Protein 3IJT (pdb70)

Solvent-accessible surface area: 13765 Å² total; per-residue (Å²): 136,14,20,2,53,3,9,2,11,4,2,2,74,18,129,60,81,75,0,22,57,41,0,24,82,17,108,58,4,95,60,3,36,23,96,14,69,83,26,60,40,105,46,133,29,68,85,49,37,94,1,60,26,43,56,90,136,109,107,89,71,46,3,50,1,56,71,25,109,124,27,87,9,0,5,12,54,14,62,29,126,58,32,59,6,43,31,33,4,40,11,45,120,20,135,83,56,8,5,0,0,70,1,0,0,12,0,73,76,32,139,49,44,133,108,0,29,56,53,0,80,121,49,11,53,80,6,4,96,10,0,23,66,1,23,120,52,18,69,152,181,24,14,137,4,7,0,33,2,10,0,18,3,1,0,110,19,142,60,77,63,1,22,53,44,1,27,95,15,114,58,6,94,53,4,41,49,76,15,62,95,21,60,32,120,42,140,26,72,82,46,40,112,3,83,24,48,51,84,130,112,107,101,74,51,5,42,0,56,55,26,111,122,26,94,12,0,5,12,57,6,70,30,122,57,40,73,0,16,47,25,10,40,9,56,115,19,136,92,58,12,1,0,0,71,8,1,4,3,6,85,23,86,110,38,48,108,106,0,31,41,53,0,80,118,42,11,46,75,16,1,92,10,0,13,66,1,21,135,71,21,63,161

Organism: Streptococcus mutans serotype c (strain ATCC 700610 / UA159) (NCBI:txid210007)

Foldseek 3Di:
DQKDKDKDKAWAAFALQLLLVCVQDQVNVPLQVPQWDDWFWPDGSAAFTKIWTDGPPGDIWIKTWHHDDGSFKIWIWTQDPLGIKIWIWGWAADPVGIIMIMIMIMRPHDNPDPVRVVVRCVVCVCVVVSSVSSRVVRND/DDDAQKDKDKDKDWAAFDLQLLQVCVQDQVNLCLQVPFWDDWFWPDGSDAFTKIWTAGHPGDIWIKGWHDDDPRFWTKIWTQDPQGIKIWIWGWAQDPVRIIMIMIMIMDGGNVPDVVVVVVRCVVCVCVVVSRVSSRVVRHD

Nearest PDB structures (foldseek):
  3ijt-assembly1_A  TM=1.007E+00  e=8.368E-28  Streptococcus mutans
  2bk0-assembly2_B  TM=7.277E-01  e=1.182E-08  Apium graveolens
  6v04-assembly1_A  TM=7.960E-01  e=1.169E-05  Micromonospora chersina
  3pu2-assembly5_E  TM=6.935E-01  e=7.988E-05  Cereibacter sphaeroides 2.4.1
  6wnb-assembly1_C  TM=6.163E-01  e=3.831E-05  Microseira wollei

Sequence (283 aa):
RGSMKFSFELAVNTKKEDAWTYYSQVNQWFVWEGDLEQISLEGEFTTGQKGKMKMEDMPELAFTLVEVRENQCFSDLTATPFGNVLFEHEILENPDGTISLRHSVSLTDSDTTEEALAFLKQIFADVPESVGKLKQILETQMGRGSMKFSFELAVNTKKEDAWTYYSQVNQWFVWEGDLEQISLEGEFTTGQKGKMKMEDMPELAFTLVEVRENQCFSDLTATPFGNVLFEHEILENPDGTISLRHSVSLTDSDTTEEALAFLKQIFADVPESVGKLKQILET

Structure (mmCIF, N/CA/C/O backbone):
data_3IJT
#
_entry.id   3IJT
#
_cell.length_a   93.400
_cell.length_b   99.680
_cell.length_c   45.290
_cell.angle_alpha   90.00
_cell.angle_beta   90.00
_cell.angle_gamma   90.00
#
_symmetry.space_group_name_H-M   'P 21 21 2'
#
loop_
_entity.id
_entity.type
_entity.pdbx_description
1 polymer 'Putative uncharacterized protein'
2 water water
#
loop_
_atom_site.group_PDB
_atom_site.id
_atom_site.type_symbol
_atom_site.label_atom_id
_atom_site.label_alt_id
_atom_site.label_comp_id
_atom_site.label_asym_id
_atom_site.label_entity_id
_atom_site.label_seq_id
_atom_site.pdbx_PDB_ins_code
_atom_site.Cartn_x
_atom_site.Cartn_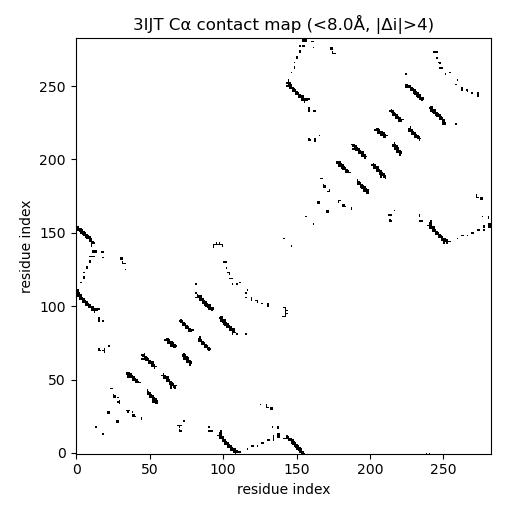y
_atom_site.Cartn_z
_atom_site.occupancy
_atom_site.B_iso_or_equiv
_atom_site.auth_seq_id
_atom_site.auth_comp_id
_atom_site.auth_asym_id
_atom_site.auth_atom_id
_atom_site.pdbx_PDB_model_num
ATOM 1 N N . ARG A 1 15 ? 11.258 57.987 46.147 1.00 73.44 -2 ARG A N 1
ATOM 2 C CA . ARG A 1 15 ? 12.285 58.293 47.137 1.00 74.81 -2 ARG A CA 1
ATOM 3 C C . ARG A 1 15 ? 11.787 59.325 48.151 1.00 75.99 -2 ARG A C 1
ATOM 4 O O . ARG A 1 15 ? 10.694 59.876 48.010 1.00 77.79 -2 ARG A O 1
ATOM 12 N N . GLY A 1 16 ? 12.600 59.564 49.177 1.00 75.94 -1 GLY A N 1
ATOM 13 C CA . GLY A 1 16 ? 12.494 60.757 50.000 1.00 73.34 -1 GLY A CA 1
ATOM 14 C C . GLY A 1 16 ? 13.764 61.550 49.735 1.00 69.74 -1 GLY A C 1
ATOM 15 O O . GLY A 1 16 ? 14.186 62.392 50.526 1.00 65.14 -1 GLY A O 1
ATOM 16 N N . SER A 1 17 ? 14.365 61.261 48.586 1.00 67.92 0 SER A N 1
ATOM 17 C CA . SER A 1 17 ? 15.679 61.770 48.222 1.00 64.21 0 SER A CA 1
ATOM 18 C C . SER A 1 17 ? 15.709 63.265 47.970 1.00 62.00 0 SER A C 1
ATOM 19 O O . SER A 1 17 ? 14.798 63.827 47.364 1.00 60.11 0 SER A O 1
ATOM 22 N N . MET A 1 18 ? 16.781 63.897 48.435 1.00 59.45 1 MET A N 1
ATOM 23 C CA . MET A 1 18 ? 17.144 65.235 47.994 1.00 59.71 1 MET A CA 1
ATOM 24 C C . MET A 1 18 ? 18.670 65.322 47.889 1.00 59.75 1 MET A C 1
ATOM 25 O O . MET A 1 18 ? 19.393 64.780 48.733 1.00 59.83 1 MET A O 1
ATOM 30 N N . LYS A 1 19 ? 19.163 65.987 46.849 1.00 52.65 2 LYS A N 1
ATOM 31 C CA . LYS A 1 19 ? 20.599 66.018 46.618 1.00 49.12 2 LYS A CA 1
ATOM 32 C C . LYS A 1 19 ? 21.135 67.357 46.123 1.00 48.13 2 LYS A C 1
ATOM 33 O O . LYS A 1 19 ? 20.591 67.947 45.184 1.00 43.18 2 LYS A O 1
ATOM 39 N N . PHE A 1 20 ? 22.210 67.816 46.766 1.00 45.13 3 PHE A N 1
ATOM 40 C CA . PHE A 1 20 ? 22.977 68.968 46.311 1.00 41.93 3 PHE A CA 1
ATOM 41 C C . PHE A 1 20 ? 24.191 68.502 45.547 1.00 44.12 3 PHE A C 1
ATOM 42 O O . PHE A 1 20 ? 24.854 67.539 45.959 1.00 44.41 3 PHE A O 1
ATOM 50 N N . SER A 1 21 ? 24.495 69.192 44.449 1.00 43.83 4 SER A N 1
ATOM 51 C CA . SER A 1 21 ? 25.726 68.940 43.692 1.00 43.41 4 SER A CA 1
ATOM 52 C C . SER A 1 21 ? 26.483 70.233 43.408 1.00 45.21 4 SER A C 1
ATOM 53 O O . SER A 1 21 ? 25.875 71.290 43.202 1.00 43.19 4 SER A O 1
ATOM 56 N N . PHE A 1 22 ? 27.810 70.140 43.382 1.00 40.60 5 PHE A N 1
ATOM 57 C CA . PHE A 1 22 ? 28.646 71.214 42.858 1.00 38.73 5 PHE A CA 1
ATOM 58 C C . PHE A 1 22 ? 29.617 70.617 41.857 1.00 39.40 5 PHE A C 1
ATOM 59 O O . PHE A 1 22 ? 30.301 69.645 42.165 1.00 41.57 5 PHE A O 1
ATOM 67 N N . GLU A 1 23 ? 29.671 71.189 40.661 1.00 39.17 6 GLU A N 1
ATOM 68 C CA . GLU A 1 23 ? 30.604 70.722 39.634 1.00 41.37 6 GLU A CA 1
ATOM 69 C C . GLU A 1 23 ? 31.590 71.815 39.215 1.00 37.82 6 GLU A C 1
ATOM 70 O O . GLU A 1 23 ? 31.196 72.945 38.919 1.00 40.61 6 GLU A O 1
ATOM 76 N N . LEU A 1 24 ? 32.873 71.475 39.187 1.00 38.33 7 LEU A N 1
ATOM 77 C CA . LEU A 1 24 ? 33.899 72.435 38.795 1.00 41.08 7 LEU A CA 1
ATOM 78 C C . LEU A 1 24 ? 34.834 71.829 37.752 1.00 42.56 7 LEU A C 1
ATOM 79 O O . LEU A 1 24 ? 35.398 70.750 37.957 1.00 41.83 7 LEU A O 1
ATOM 84 N N . ALA A 1 25 ? 34.996 72.510 36.625 1.00 42.30 8 ALA A N 1
ATOM 85 C CA . ALA A 1 25 ? 35.917 72.016 35.608 1.00 42.11 8 ALA A CA 1
ATOM 86 C C . ALA A 1 25 ? 37.338 72.402 35.970 1.00 41.26 8 ALA A C 1
ATOM 87 O O . ALA A 1 25 ? 37.604 73.546 36.337 1.00 40.50 8 ALA A O 1
ATOM 89 N N . VAL A 1 26 ? 38.247 71.438 35.861 1.00 39.27 9 VAL A N 1
ATOM 90 C CA . VAL A 1 26 ? 39.652 71.677 36.143 1.00 41.12 9 VAL A CA 1
ATOM 91 C C . VAL A 1 26 ? 40.557 71.138 35.038 1.00 43.90 9 VAL A C 1
ATOM 92 O O . VAL A 1 26 ? 40.230 70.171 34.358 1.00 42.86 9 VAL A O 1
ATOM 96 N N . ASN A 1 27 ? 41.689 71.803 34.853 1.00 45.57 10 ASN A N 1
ATOM 97 C CA . ASN A 1 27 ? 42.623 71.452 33.802 1.00 43.58 10 ASN A CA 1
ATOM 98 C C . ASN A 1 27 ? 43.663 70.458 34.308 1.00 45.13 10 ASN A C 1
ATOM 99 O O . ASN A 1 27 ? 44.790 70.849 34.644 1.00 46.16 10 ASN A O 1
ATOM 104 N N . THR A 1 28 ? 43.279 69.183 34.404 1.00 41.51 11 THR A N 1
ATOM 105 C CA . THR A 1 28 ? 44.225 68.121 34.759 1.00 46.37 11 THR A CA 1
ATOM 106 C C . THR A 1 28 ? 43.720 66.727 34.394 1.00 48.91 11 THR A C 1
ATOM 107 O O . THR A 1 28 ? 42.677 66.580 33.768 1.00 51.20 11 THR A O 1
ATOM 111 N N . LYS A 1 29 ? 44.469 65.708 34.811 1.00 49.11 12 LYS A N 1
ATOM 112 C CA . LYS A 1 29 ? 44.172 64.324 34.460 1.00 48.73 12 LYS A CA 1
ATOM 113 C C . LYS A 1 29 ? 43.389 63.593 35.541 1.00 47.41 12 LYS A C 1
ATOM 114 O O . LYS A 1 29 ? 43.665 63.743 36.731 1.00 47.85 12 LYS A O 1
ATOM 120 N N . LYS A 1 30 ? 42.432 62.774 35.123 1.00 41.57 13 LYS A N 1
ATOM 121 C CA . LYS A 1 30 ? 41.635 62.019 36.073 1.00 43.32 13 LYS A CA 1
ATOM 122 C C . LYS A 1 30 ? 42.494 61.170 37.018 1.00 49.87 13 LYS A C 1
ATOM 123 O O . LYS A 1 30 ? 42.134 60.986 38.182 1.00 47.23 13 LYS A O 1
ATOM 129 N N . GLU A 1 31 ? 43.620 60.649 36.526 1.00 45.65 14 GLU A N 1
ATOM 130 C CA . GLU A 1 31 ? 44.485 59.815 37.360 1.00 44.51 14 GLU A CA 1
ATOM 131 C C . GLU A 1 31 ? 45.107 60.641 38.471 1.00 43.41 14 GLU A C 1
ATOM 132 O O . GLU A 1 31 ? 45.309 60.161 39.580 1.00 45.45 14 GLU A O 1
ATOM 138 N N . ASP A 1 32 ? 45.429 61.888 38.168 1.00 39.20 15 ASP A N 1
ATOM 139 C CA . ASP A 1 32 ? 45.988 62.758 39.179 1.00 40.20 15 ASP A CA 1
ATOM 140 C C . ASP A 1 32 ? 44.919 63.155 40.205 1.00 44.67 15 ASP A C 1
ATOM 141 O O . ASP A 1 32 ? 45.184 63.180 41.401 1.00 45.52 15 ASP A O 1
ATOM 146 N N . ALA A 1 33 ? 43.704 63.431 39.744 1.00 42.22 16 ALA A N 1
ATOM 147 C CA . ALA A 1 33 ? 42.604 63.669 40.667 1.00 44.69 16 ALA A CA 1
ATOM 148 C C . ALA A 1 33 ? 42.446 62.446 41.557 1.00 42.37 16 ALA A C 1
ATOM 149 O O . ALA A 1 33 ? 42.315 62.560 42.770 1.00 40.24 16 ALA A O 1
ATOM 151 N N . TRP A 1 34 ? 42.501 61.268 40.949 1.00 43.40 17 TRP A N 1
ATOM 152 C CA . TRP A 1 34 ? 42.268 60.044 41.690 1.00 43.02 17 TRP A CA 1
ATOM 153 C C . TRP A 1 34 ? 43.196 59.889 42.897 1.00 40.87 17 TRP A C 1
ATOM 154 O O . TRP A 1 34 ? 42.844 59.221 43.865 1.00 42.68 17 TRP A O 1
ATOM 165 N N . THR A 1 35 ? 44.369 60.515 42.844 1.00 43.17 18 THR A N 1
ATOM 166 C CA . THR A 1 35 ? 45.366 60.381 43.910 1.00 41.85 18 THR A CA 1
ATOM 167 C C . THR A 1 35 ? 44.871 60.971 45.232 1.00 42.34 18 THR A C 1
ATOM 168 O O . THR A 1 35 ? 45.089 60.411 46.312 1.00 42.33 18 THR A O 1
ATOM 172 N N . TYR A 1 36 ? 44.211 62.115 45.145 1.00 42.36 19 TYR A N 1
ATOM 173 C CA . TYR A 1 36 ? 43.725 62.794 46.331 1.00 36.96 19 TYR A CA 1
ATOM 174 C C . TYR A 1 36 ? 42.506 62.126 46.939 1.00 40.60 19 TYR A C 1
ATOM 175 O O . TYR A 1 36 ? 42.237 62.302 48.122 1.00 41.18 19 TYR A O 1
ATOM 184 N N . TYR A 1 37 ? 41.786 61.345 46.135 1.00 40.09 20 TYR A N 1
ATOM 185 C CA . TYR A 1 37 ? 40.621 60.607 46.611 1.00 33.33 20 TYR A CA 1
ATOM 186 C C . TYR A 1 37 ? 41.022 59.297 47.258 1.00 41.35 20 TYR A C 1
ATOM 187 O O . TYR A 1 37 ? 40.604 58.993 48.378 1.00 40.85 20 TYR A O 1
ATOM 196 N N . SER A 1 38 ? 41.821 58.513 46.539 1.00 39.28 21 SER A N 1
ATOM 197 C CA . SER A 1 38 ? 42.122 57.146 46.953 1.00 42.36 21 SER A CA 1
ATOM 198 C C . SER A 1 38 ? 43.173 57.057 48.058 1.00 43.10 21 SER A C 1
ATOM 199 O O . SER A 1 38 ? 43.400 55.982 48.611 1.00 41.73 21 SER A O 1
ATOM 202 N N . GLN A 1 39 ? 43.815 58.180 48.370 1.00 41.99 22 GLN A N 1
ATOM 203 C CA . GLN A 1 39 ? 44.766 58.241 49.484 1.00 43.45 22 GLN A CA 1
ATOM 204 C C . GLN A 1 39 ? 44.159 59.038 50.634 1.00 42.00 22 GLN A C 1
ATOM 205 O O . GLN A 1 39 ? 44.237 60.265 50.675 1.00 39.99 22 GLN A O 1
ATOM 211 N N . VAL A 1 40 ? 43.549 58.325 51.566 1.00 42.18 23 VAL A N 1
ATOM 212 C CA . VAL A 1 40 ? 42.850 58.946 52.683 1.00 41.38 23 VAL A CA 1
ATOM 213 C C . VAL A 1 40 ? 43.744 59.935 53.444 1.00 43.59 23 VAL A C 1
ATOM 214 O O . VAL A 1 40 ? 43.275 60.987 53.900 1.00 41.44 23 VAL A O 1
ATOM 218 N N . ASN A 1 41 ? 45.032 59.611 53.555 1.00 42.01 24 ASN A N 1
ATOM 219 C CA . ASN A 1 41 ? 45.989 60.492 54.238 1.00 46.31 24 ASN A CA 1
ATOM 220 C C . ASN A 1 41 ? 46.196 61.850 53.559 1.00 43.19 24 ASN A C 1
ATOM 221 O O . ASN A 1 41 ? 46.794 62.748 54.138 1.00 44.58 24 ASN A O 1
ATOM 226 N N . GLN A 1 42 ? 45.669 62.008 52.349 1.00 38.84 25 GLN A N 1
ATOM 227 C CA . GLN A 1 42 ? 45.777 63.281 51.637 1.00 39.81 25 GLN A CA 1
ATOM 228 C C . GLN A 1 42 ? 44.452 64.044 51.565 1.00 42.32 25 GLN A C 1
ATOM 229 O O . GLN A 1 42 ? 44.320 65.018 50.820 1.00 40.95 25 GLN A O 1
ATOM 235 N N . TRP A 1 43 ? 43.471 63.602 52.339 1.00 39.93 26 TRP A N 1
ATOM 236 C CA . TRP A 1 43 ? 42.195 64.305 52.393 1.00 40.97 26 TRP A CA 1
ATOM 237 C C . TRP A 1 43 ? 42.346 65.642 53.085 1.00 40.99 26 TRP A C 1
ATOM 238 O O . TRP A 1 43 ? 41.490 66.514 52.967 1.00 41.52 26 TRP A O 1
ATOM 249 N N . PHE A 1 44 ? 43.443 65.811 53.809 1.00 38.30 27 PHE A N 1
ATOM 250 C CA . PHE A 1 44 ? 43.654 67.060 54.522 1.00 42.17 27 PHE A CA 1
ATOM 251 C C . PHE A 1 44 ? 43.824 68.219 53.555 1.00 41.04 27 PHE A C 1
ATOM 252 O O . PHE A 1 44 ? 43.441 69.344 53.862 1.00 46.14 27 PHE A O 1
ATOM 260 N N . VAL A 1 45 ? 44.393 67.949 52.384 1.00 38.15 28 VAL A N 1
ATOM 261 C CA . VAL A 1 45 ? 44.604 69.010 51.402 1.00 41.02 28 VAL A CA 1
ATOM 262 C C . VAL A 1 45 ? 43.280 69.583 50.869 1.00 41.49 28 VAL A C 1
ATOM 263 O O . VAL A 1 45 ? 43.210 70.750 50.504 1.00 44.37 28 VAL A O 1
ATOM 267 N N . TRP A 1 46 ? 42.227 68.775 50.842 1.00 40.12 29 TRP A N 1
ATOM 268 C CA . TRP A 1 46 ? 40.948 69.262 50.322 1.00 44.12 29 TRP A CA 1
ATOM 269 C C . TRP A 1 46 ? 39.744 69.200 51.280 1.00 47.02 29 TRP A C 1
ATOM 270 O O . TRP A 1 46 ? 38.778 69.931 51.101 1.00 42.87 29 TRP A O 1
ATOM 281 N N . GLU A 1 47 ? 39.786 68.330 52.283 1.00 48.07 30 GLU A N 1
ATOM 282 C CA . GLU A 1 47 ? 38.711 68.304 53.271 1.00 49.96 30 GLU A CA 1
ATOM 283 C C . GLU A 1 47 ? 38.954 69.411 54.301 1.00 51.60 30 GLU A C 1
ATOM 284 O O . GLU A 1 47 ? 39.838 69.310 55.162 1.00 48.78 30 GLU A O 1
ATOM 290 N N . GLY A 1 48 ? 38.193 70.491 54.181 1.00 55.19 31 GLY A N 1
ATOM 291 C CA . GLY A 1 48 ? 38.297 71.584 55.126 1.00 57.28 31 GLY A CA 1
ATOM 292 C C . GLY A 1 48 ? 38.016 71.061 56.519 1.00 54.42 31 GLY A C 1
ATOM 293 O O . GLY A 1 48 ? 37.104 70.251 56.706 1.00 52.18 31 GLY A O 1
ATOM 294 N N . ASP A 1 49 ? 38.824 71.484 57.486 1.00 48.95 32 ASP A N 1
ATOM 295 C CA . ASP A 1 49 ? 38.595 71.127 58.887 1.00 55.45 32 ASP A CA 1
ATOM 296 C C . ASP A 1 49 ? 38.870 69.672 59.250 1.00 53.73 32 ASP A C 1
ATOM 297 O O . ASP A 1 49 ? 38.514 69.248 60.347 1.00 53.30 32 ASP A O 1
ATOM 302 N N . LEU A 1 50 ? 39.464 68.897 58.346 1.00 50.33 33 LEU A N 1
ATOM 303 C CA . LEU A 1 50 ? 39.748 67.505 58.670 1.00 48.39 33 LEU A CA 1
ATOM 304 C C . LEU A 1 50 ? 40.783 67.485 59.786 1.00 46.16 33 LEU A C 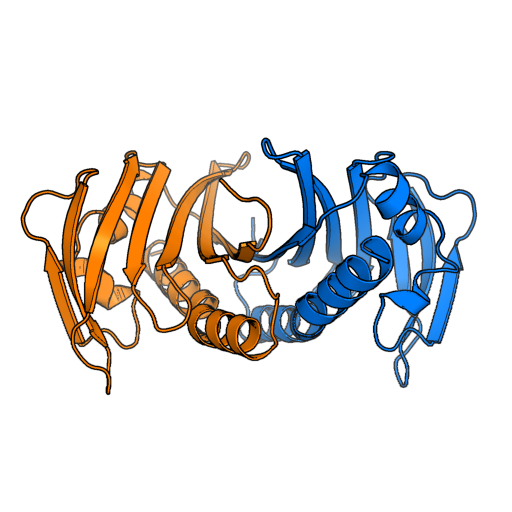1
ATOM 305 O O . LEU A 1 50 ? 41.780 68.190 59.722 1.00 45.84 33 LEU A O 1
ATOM 310 N N . GLU A 1 51 ? 40.525 66.701 60.825 1.00 47.87 34 GLU A N 1
ATOM 311 C CA . GLU A 1 51 ? 41.436 66.635 61.958 1.00 49.42 34 GLU A CA 1
AT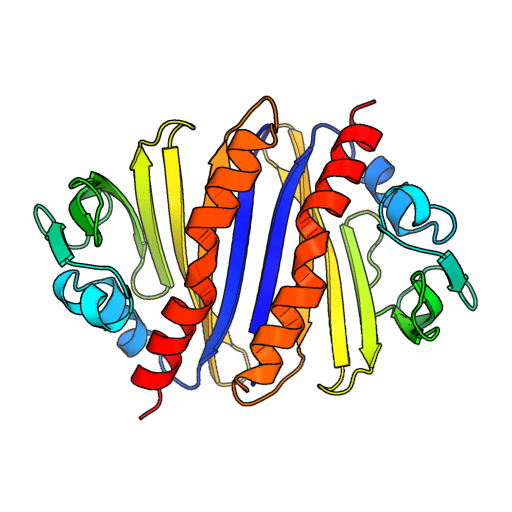OM 312 C C . GLU A 1 51 ? 42.188 65.310 61.952 1.00 45.11 34 GLU A C 1
ATOM 313 O O . GLU A 1 51 ? 43.415 65.272 62.044 1.00 50.41 34 GLU A O 1
ATOM 319 N N . GLN A 1 52 ? 41.444 64.219 61.833 1.00 47.12 35 GLN A N 1
ATOM 320 C CA . GLN A 1 52 ? 42.047 62.902 61.756 1.00 51.31 35 GLN A CA 1
ATOM 321 C C . GLN A 1 52 ? 41.235 62.023 60.812 1.00 48.74 35 GLN A C 1
ATOM 322 O O . GLN A 1 52 ? 40.036 62.216 60.668 1.00 44.69 35 GLN A O 1
ATOM 328 N N . ILE A 1 53 ? 41.910 61.077 60.161 1.00 50.11 36 ILE A N 1
ATOM 329 C CA . ILE A 1 53 ? 41.294 60.185 59.187 1.00 48.35 36 ILE A CA 1
ATOM 330 C C . ILE A 1 53 ? 42.008 58.832 59.226 1.00 51.55 36 ILE A C 1
ATOM 331 O O . ILE A 1 53 ? 43.230 58.773 59.384 1.00 46.03 36 ILE A O 1
ATOM 336 N N . SER A 1 54 ? 41.250 57.750 59.076 1.00 46.85 37 SER A N 1
ATOM 337 C CA . SER A 1 54 ? 41.832 56.418 59.008 1.00 47.53 37 SER A CA 1
ATOM 338 C C . SER A 1 54 ? 40.904 55.468 58.268 1.00 47.12 37 SER A C 1
ATOM 339 O O . SER A 1 54 ? 39.696 55.705 58.187 1.00 45.66 37 SER A O 1
ATOM 342 N N . LEU A 1 55 ? 41.475 54.390 57.734 1.00 51.22 38 LEU A N 1
ATOM 343 C CA . LEU A 1 55 ? 40.724 53.431 56.920 1.00 51.62 38 LEU A CA 1
ATOM 344 C C . LEU A 1 55 ? 41.156 52.010 57.269 1.00 53.21 38 LEU A C 1
ATOM 345 O O . LEU A 1 55 ? 42.350 51.724 57.341 1.00 51.73 38 LEU A O 1
ATOM 350 N N . GLU A 1 56 ? 40.190 51.119 57.476 1.00 52.09 39 GLU A N 1
ATOM 351 C CA . GLU A 1 56 ? 40.481 49.778 57.980 1.00 53.56 39 GLU A CA 1
ATOM 352 C C . GLU A 1 56 ? 41.064 48.819 56.941 1.00 57.25 39 GLU A C 1
ATOM 353 O O . GLU A 1 56 ? 40.961 47.607 57.097 1.00 60.39 39 GLU A O 1
ATOM 359 N N . GLY A 1 57 ? 41.669 49.347 55.885 1.00 57.50 40 GLY A N 1
ATOM 360 C CA . GLY A 1 57 ? 42.213 48.498 54.842 1.00 52.79 40 GLY A CA 1
ATOM 361 C C . GLY A 1 57 ? 42.437 49.221 53.529 1.00 55.69 40 GLY A C 1
ATOM 362 O O . GLY A 1 57 ? 42.793 50.407 53.503 1.00 54.69 40 GLY A O 1
ATOM 363 N N . GLU A 1 58 ? 42.234 48.497 52.434 1.00 52.73 41 GLU A N 1
ATOM 364 C CA . GLU A 1 58 ? 42.428 49.048 51.096 1.00 58.31 41 GLU A CA 1
ATOM 365 C C . GLU A 1 58 ? 41.283 49.986 50.734 1.00 49.29 41 GLU A C 1
ATOM 366 O O . GLU A 1 58 ? 40.165 49.800 51.195 1.00 50.23 41 GLU A O 1
ATOM 372 N N . PHE A 1 59 ? 41.566 50.979 49.900 1.00 48.11 42 PHE A N 1
ATOM 373 C CA . PHE A 1 59 ? 40.538 51.886 49.397 1.00 48.25 42 PHE A CA 1
ATOM 374 C C . PHE A 1 59 ? 39.707 51.172 48.339 1.00 50.47 42 PHE A C 1
ATOM 375 O O . PHE A 1 59 ? 40.011 51.250 47.147 1.00 48.73 42 PHE A O 1
ATOM 383 N N . THR A 1 60 ? 38.666 50.467 48.778 1.00 48.96 43 THR A N 1
ATOM 384 C CA . THR A 1 60 ? 37.821 49.706 47.869 1.00 48.74 43 THR A CA 1
ATOM 385 C C . THR A 1 60 ? 36.385 49.683 48.363 1.00 49.61 43 THR A C 1
ATOM 386 O O . THR A 1 60 ? 36.131 49.858 49.554 1.00 51.50 43 THR A O 1
ATOM 390 N N . THR A 1 61 ? 35.458 49.457 47.438 1.00 47.75 44 THR A N 1
ATOM 391 C CA . THR A 1 61 ? 34.042 49.338 47.754 1.00 50.24 44 THR A CA 1
ATOM 392 C C . THR A 1 61 ? 33.846 48.478 48.999 1.00 49.27 44 THR A C 1
ATOM 393 O O . THR A 1 61 ? 34.292 47.334 49.041 1.00 47.88 44 THR A O 1
ATOM 397 N N . GLY A 1 62 ? 33.200 49.038 50.019 1.00 50.94 45 GLY A N 1
ATOM 398 C CA . GLY A 1 62 ? 32.869 48.286 51.221 1.00 49.51 45 GLY A CA 1
ATOM 399 C C . GLY A 1 62 ? 33.756 48.527 52.430 1.00 51.01 45 GLY A C 1
ATOM 400 O O . GLY A 1 62 ? 33.403 48.143 53.547 1.00 49.36 45 GLY A O 1
ATOM 401 N N . GLN A 1 63 ? 34.907 49.164 52.219 1.00 51.25 46 GLN A N 1
ATOM 402 C CA . GLN A 1 63 ? 35.846 49.421 53.313 1.00 47.64 46 GLN A CA 1
ATOM 403 C C . GLN A 1 63 ? 35.298 50.414 54.333 1.00 50.05 46 GLN A C 1
ATOM 404 O O . GLN A 1 63 ? 34.672 51.405 53.972 1.00 51.50 46 GLN A O 1
ATOM 410 N N . LYS A 1 64 ? 35.552 50.151 55.609 1.00 54.19 47 LYS A N 1
ATOM 411 C CA . LYS A 1 64 ? 35.107 51.033 56.682 1.00 49.78 47 LYS A CA 1
ATOM 412 C C . LYS A 1 64 ? 36.270 51.857 57.215 1.00 52.16 47 LYS A C 1
ATOM 413 O O . LYS A 1 64 ? 37.403 51.382 57.274 1.00 54.58 47 LYS A O 1
ATOM 419 N N . GLY A 1 65 ? 35.994 53.096 57.602 1.00 52.68 48 GLY A N 1
ATOM 420 C CA . GLY A 1 65 ? 37.017 53.946 58.185 1.00 52.45 48 GLY A CA 1
ATOM 421 C C . GLY A 1 65 ? 36.466 54.827 59.288 1.00 51.60 48 GLY A C 1
ATOM 422 O O . GLY A 1 65 ? 35.290 54.726 59.640 1.00 56.20 48 GLY A O 1
ATOM 423 N N . LYS A 1 66 ? 37.322 55.692 59.828 1.00 53.22 49 LYS A N 1
ATOM 424 C CA . LYS A 1 66 ? 36.936 56.652 60.857 1.00 52.04 49 LYS A CA 1
ATOM 425 C C . LYS A 1 66 ? 37.522 58.021 60.508 1.00 54.91 49 LYS A C 1
ATOM 426 O O . LYS A 1 66 ? 38.665 58.128 60.065 1.00 46.68 49 LYS A O 1
ATOM 432 N N . MET A 1 67 ? 36.725 59.061 60.731 1.00 54.05 50 MET A N 1
ATOM 433 C CA . MET A 1 67 ? 37.034 60.412 60.297 1.00 52.15 50 MET A CA 1
ATOM 434 C C . MET A 1 67 ? 36.639 61.379 61.409 1.00 54.03 50 MET A C 1
ATOM 435 O O . MET A 1 67 ? 35.675 61.128 62.127 1.00 57.16 50 MET A O 1
ATOM 440 N N . LYS A 1 68 ? 37.364 62.481 61.560 1.00 47.64 51 LYS A N 1
ATOM 441 C CA . LYS A 1 68 ? 36.989 63.482 62.556 1.00 48.71 51 LYS A CA 1
ATOM 442 C C . LYS A 1 68 ? 37.318 64.895 62.097 1.00 47.88 51 LYS A C 1
ATOM 443 O O . LYS A 1 68 ? 38.456 65.187 61.717 1.00 51.11 51 LYS A O 1
ATOM 449 N N . MET A 1 69 ? 36.312 65.765 62.120 1.00 44.41 52 MET A N 1
ATOM 450 C CA . MET A 1 69 ? 36.510 67.184 61.835 1.00 49.91 52 MET A CA 1
ATOM 451 C C . MET A 1 69 ? 36.750 67.933 63.144 1.00 52.24 52 MET A C 1
ATOM 452 O O . MET A 1 69 ? 36.332 67.477 64.210 1.00 51.25 52 MET A O 1
ATOM 457 N N . GLU A 1 70 ? 37.424 69.076 63.058 1.00 54.29 53 GLU A N 1
ATOM 458 C CA . GLU A 1 70 ? 37.750 69.881 64.235 1.00 55.38 53 GLU A CA 1
ATOM 459 C C . GLU A 1 70 ? 36.500 70.211 65.040 1.00 59.51 53 GLU A C 1
ATOM 460 O O . GLU A 1 70 ? 35.489 70.660 64.484 1.00 57.59 53 GLU A O 1
ATOM 466 N N . ASP A 1 71 ? 36.572 69.989 66.350 1.00 57.22 54 ASP A N 1
ATOM 467 C CA . ASP A 1 71 ? 35.473 70.341 67.244 1.00 57.34 54 ASP A CA 1
ATOM 468 C C . ASP A 1 71 ? 34.216 69.546 66.918 1.00 59.02 54 ASP A C 1
ATOM 469 O O . ASP A 1 71 ? 33.103 70.059 67.033 1.0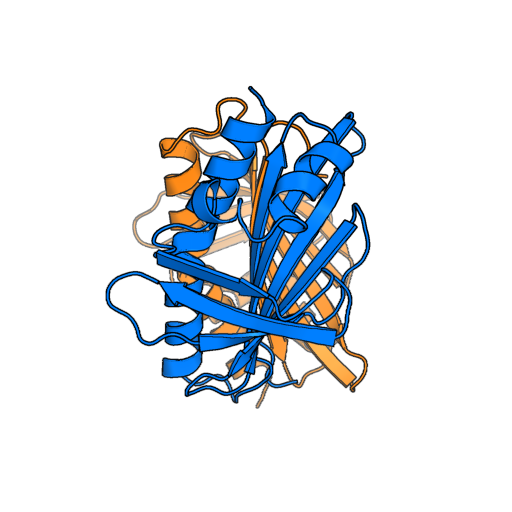0 59.00 54 ASP A O 1
ATOM 474 N N . MET A 1 72 ? 34.397 68.297 66.501 1.00 55.25 55 MET A N 1
ATOM 475 C CA . MET A 1 72 ? 33.270 67.412 66.235 1.00 52.02 55 MET A CA 1
ATOM 476 C C . MET A 1 72 ? 33.636 65.975 66.601 1.00 54.10 55 MET A C 1
ATOM 477 O O . MET A 1 72 ? 34.802 65.575 66.514 1.00 49.98 55 MET A O 1
ATOM 482 N N . PRO A 1 73 ? 32.635 65.193 67.015 1.00 51.73 56 PRO A N 1
ATOM 483 C CA . PRO A 1 73 ? 32.839 63.778 67.338 1.00 54.37 56 PRO A CA 1
ATOM 484 C C . PRO A 1 73 ? 33.308 63.014 66.101 1.00 56.55 56 PRO A C 1
ATOM 485 O O . PRO A 1 73 ? 32.868 63.324 64.988 1.00 58.16 56 PRO A O 1
ATOM 489 N N . GLU A 1 74 ? 34.182 62.031 66.286 1.00 53.03 57 GLU A N 1
ATOM 490 C CA . GLU A 1 74 ? 34.665 61.250 65.161 1.00 55.86 57 GLU A CA 1
ATOM 491 C C . GLU A 1 74 ? 33.524 60.386 64.649 1.00 62.42 57 GLU A C 1
ATOM 492 O O . GLU A 1 74 ? 32.678 59.930 65.421 1.00 64.29 57 GLU A O 1
ATOM 498 N N . LEU A 1 75 ? 33.509 60.159 63.341 1.00 64.41 58 LEU A N 1
ATOM 499 C CA . LEU A 1 75 ? 32.385 59.497 62.697 1.00 65.01 58 LEU A CA 1
ATOM 500 C C . LEU A 1 75 ? 32.847 58.304 61.871 1.00 61.93 58 LEU A C 1
ATOM 501 O O . LEU A 1 75 ? 33.819 58.394 61.123 1.00 60.50 58 LEU A O 1
ATOM 506 N N . ALA A 1 76 ? 32.152 57.183 62.019 1.00 59.83 59 ALA A N 1
ATOM 507 C CA . ALA A 1 76 ? 32.382 56.036 61.156 1.00 58.86 59 ALA A CA 1
ATOM 508 C C . ALA A 1 76 ? 31.805 56.294 59.761 1.00 55.49 59 ALA A C 1
ATOM 509 O O . ALA A 1 76 ? 30.757 56.923 59.606 1.00 55.55 59 ALA A O 1
ATOM 511 N N . PHE A 1 77 ? 32.505 55.811 58.743 1.00 55.81 60 PHE A N 1
ATOM 512 C CA . PHE A 1 77 ? 31.985 55.865 57.386 1.00 55.50 60 PHE A CA 1
ATOM 513 C C . PHE A 1 77 ? 32.326 54.600 56.620 1.00 52.06 60 PHE A C 1
ATOM 514 O O . PHE A 1 77 ? 33.263 53.887 56.954 1.00 52.43 60 PHE A O 1
ATOM 522 N N . THR A 1 78 ? 31.555 54.338 55.577 1.00 54.52 61 THR A N 1
ATOM 523 C CA . THR A 1 78 ? 31.785 53.182 54.740 1.00 50.31 61 THR A CA 1
ATOM 524 C C . THR A 1 78 ? 31.892 53.619 53.291 1.00 50.04 61 THR A C 1
ATOM 525 O O . THR A 1 78 ? 31.113 54.462 52.827 1.00 48.01 61 THR A O 1
ATOM 529 N N . LEU A 1 79 ? 32.874 53.064 52.588 1.00 44.45 62 LEU A N 1
ATOM 530 C CA . LEU A 1 79 ? 33.050 53.347 51.170 1.00 43.84 62 LEU A CA 1
ATOM 531 C C . LEU A 1 79 ? 31.979 52.619 50.357 1.00 46.51 62 LEU A C 1
ATOM 532 O O . LEU A 1 79 ? 31.858 51.395 50.415 1.00 47.63 62 LEU A O 1
ATOM 537 N N . VAL A 1 80 ? 31.189 53.371 49.604 1.00 46.30 63 VAL A N 1
ATOM 538 C CA . VAL A 1 80 ? 30.035 52.768 48.956 1.00 51.50 63 VAL A CA 1
ATOM 539 C C . VAL A 1 80 ? 30.279 52.259 47.541 1.00 55.10 63 VAL A C 1
ATOM 540 O O . VAL A 1 80 ? 29.830 51.158 47.200 1.00 59.58 63 VAL A O 1
ATOM 544 N N . GLU A 1 81 ? 30.982 53.029 46.716 1.00 48.13 64 GLU A N 1
ATOM 545 C CA . GLU A 1 81 ? 31.107 52.638 45.314 1.00 53.43 64 GLU A CA 1
ATOM 546 C C . GLU A 1 81 ? 32.387 53.127 44.672 1.00 53.99 64 GLU A C 1
ATOM 547 O O . GLU A 1 81 ? 32.363 54.024 43.822 1.00 55.47 64 GLU A O 1
ATOM 553 N N . VAL A 1 82 ? 33.499 52.523 45.068 1.00 47.56 65 VAL A N 1
ATOM 554 C CA . VAL A 1 82 ? 34.806 52.913 44.572 1.00 49.30 65 VAL A CA 1
ATOM 555 C C . VAL A 1 82 ? 35.042 52.411 43.140 1.00 50.35 65 VAL A C 1
ATOM 556 O O . VAL A 1 82 ? 35.009 51.210 42.878 1.00 49.21 65 VAL A O 1
ATOM 560 N N . ARG A 1 83 ? 35.256 53.344 42.216 1.00 48.98 66 ARG A N 1
ATOM 561 C CA . ARG A 1 83 ? 35.593 53.003 40.834 1.00 46.86 66 ARG A CA 1
ATOM 562 C C . ARG A 1 83 ? 36.797 53.812 40.413 1.00 46.52 66 ARG A C 1
ATOM 563 O O . ARG A 1 83 ? 36.716 55.036 40.249 1.00 46.42 66 ARG A O 1
ATOM 571 N N . GLU A 1 84 ? 37.918 53.119 40.239 1.00 42.93 67 GLU A N 1
ATOM 572 C CA . GLU A 1 84 ? 39.195 53.786 40.080 1.00 45.66 67 GLU A CA 1
ATOM 573 C C . GLU A 1 84 ? 39.170 54.801 38.949 1.00 43.00 67 GLU A C 1
ATOM 574 O O . GLU A 1 84 ? 38.700 54.505 37.852 1.00 50.96 67 GLU A O 1
ATOM 580 N N . ASN A 1 85 ? 39.678 55.995 39.231 1.00 42.05 68 ASN A N 1
ATOM 581 C CA . ASN A 1 85 ? 39.780 57.066 38.241 1.00 44.47 68 ASN A CA 1
ATOM 582 C C . ASN A 1 85 ? 38.460 57.725 37.890 1.00 45.87 68 ASN A C 1
ATOM 583 O O . ASN A 1 85 ? 38.407 58.587 37.012 1.00 48.59 68 ASN A O 1
ATOM 588 N N . GLN A 1 86 ? 37.394 57.318 38.569 1.00 46.47 69 GLN A N 1
ATOM 589 C CA . GLN A 1 86 ? 36.048 57.727 38.186 1.00 45.32 69 GLN A CA 1
ATOM 590 C C . GLN A 1 86 ? 35.216 58.318 39.330 1.00 43.58 69 GLN A C 1
ATOM 591 O O . GLN A 1 86 ? 34.698 59.429 39.225 1.00 44.87 69 GLN A O 1
ATOM 597 N N . CYS A 1 87 ? 35.061 57.559 40.408 1.00 38.94 70 CYS A N 1
ATOM 598 C CA . CYS A 1 87 ? 34.217 57.997 41.511 1.00 44.57 70 CYS A CA 1
ATOM 599 C C . CYS A 1 87 ? 34.453 57.215 42.803 1.00 44.91 70 CYS A C 1
ATOM 600 O O . CYS A 1 87 ? 34.921 56.072 42.792 1.00 46.48 70 CYS A O 1
ATOM 603 N N . PHE A 1 88 ? 34.119 57.839 43.921 1.00 37.54 71 PHE A N 1
ATOM 604 C CA . PHE A 1 88 ? 33.987 57.101 45.161 1.00 38.11 71 PHE A CA 1
ATOM 605 C C . PHE A 1 88 ? 32.931 57.780 46.017 1.00 35.55 71 PHE A C 1
ATOM 606 O O . PHE A 1 88 ? 32.759 58.991 45.955 1.00 37.06 71 PHE A O 1
ATOM 614 N N . SER A 1 89 ? 32.218 56.993 46.807 1.00 38.81 72 SER A N 1
ATOM 615 C CA . SER A 1 89 ? 31.175 57.531 47.649 1.00 39.96 72 SER A CA 1
ATOM 616 C C . SER A 1 89 ? 31.396 57.050 49.060 1.00 45.04 72 SER A C 1
ATOM 617 O O . SER A 1 89 ? 31.934 55.965 49.269 1.00 47.17 72 SER A O 1
ATOM 620 N N . ASP A 1 90 ? 30.995 57.857 50.032 1.00 43.79 73 ASP A N 1
ATOM 621 C CA . ASP A 1 90 ? 31.044 57.416 51.414 1.00 49.29 73 ASP A CA 1
ATOM 622 C C . ASP A 1 90 ? 29.708 57.644 52.116 1.00 51.95 73 ASP A C 1
ATOM 623 O O . ASP A 1 90 ? 28.976 58.591 51.819 1.00 50.48 73 ASP A O 1
ATOM 628 N N . LEU A 1 91 ? 29.397 56.742 53.035 1.00 53.24 74 LEU A N 1
ATOM 629 C CA . LEU A 1 91 ? 28.134 56.745 53.740 1.00 51.13 74 LEU A CA 1
ATOM 630 C C . LEU A 1 91 ? 28.421 56.971 55.212 1.00 54.32 74 LEU A C 1
ATOM 631 O O . LEU A 1 91 ? 29.252 56.277 55.800 1.00 56.12 74 LEU A O 1
ATOM 636 N N . THR A 1 92 ? 27.752 57.952 55.803 1.00 54.05 75 THR A N 1
ATOM 637 C CA . THR A 1 92 ? 27.873 58.195 57.236 1.00 56.77 75 THR A CA 1
ATOM 638 C C . THR A 1 92 ? 26.484 58.284 57.855 1.00 59.93 75 THR A C 1
ATOM 639 O O . THR A 1 92 ? 25.556 58.817 57.247 1.00 59.22 75 THR A O 1
ATOM 643 N N . ALA A 1 93 ? 26.337 57.750 59.061 1.00 65.02 76 ALA A N 1
ATOM 644 C CA . ALA A 1 93 ? 25.066 57.844 59.769 1.00 69.71 76 ALA A CA 1
ATOM 645 C C . ALA A 1 93 ? 24.964 59.203 60.448 1.00 68.08 76 ALA A C 1
ATOM 646 O O . ALA A 1 93 ? 25.947 59.710 60.992 1.00 68.40 76 ALA A O 1
ATOM 648 N N . THR A 1 94 ? 23.783 59.807 60.386 1.00 69.70 77 THR A N 1
ATOM 649 C CA . THR A 1 94 ? 23.549 61.089 61.044 1.00 70.69 77 THR A CA 1
ATOM 650 C C . THR A 1 94 ? 22.189 61.054 61.721 1.00 71.02 77 THR A C 1
ATOM 651 O O . THR A 1 94 ? 21.440 60.089 61.558 1.00 66.69 77 THR A O 1
ATOM 655 N N . PRO A 1 95 ? 21.875 62.100 62.504 1.00 72.73 78 PRO A N 1
ATOM 656 C CA . PRO A 1 95 ? 20.521 62.259 63.039 1.00 70.36 78 PRO A CA 1
ATOM 657 C C . PRO A 1 95 ? 19.459 62.027 61.965 1.00 72.00 78 PRO A C 1
ATOM 658 O O . PRO A 1 95 ? 18.404 61.461 62.257 1.00 72.24 78 PRO A O 1
ATOM 662 N N . PHE A 1 96 ? 19.745 62.437 60.732 1.00 69.45 79 PHE A N 1
ATOM 663 C CA . PHE A 1 96 ? 18.755 62.376 59.656 1.00 69.74 79 PHE A CA 1
ATOM 664 C C . PHE A 1 96 ? 18.916 61.143 58.784 1.00 70.23 79 PHE A C 1
ATOM 665 O O . PHE A 1 96 ? 18.476 61.105 57.635 1.00 73.85 79 PHE A O 1
ATOM 673 N N . GLY A 1 97 ? 19.537 60.121 59.353 1.00 70.51 80 GLY A N 1
ATOM 674 C CA . GLY A 1 97 ? 19.738 58.882 58.641 1.00 71.16 80 GLY A CA 1
ATOM 675 C C . GLY A 1 97 ? 21.062 58.910 57.920 1.00 71.53 80 GLY A C 1
ATOM 676 O O . GLY A 1 97 ? 21.946 59.706 58.241 1.00 67.81 80 GLY A O 1
ATOM 677 N N . ASN A 1 98 ? 21.197 58.036 56.935 1.00 68.98 81 ASN A N 1
ATOM 678 C CA . ASN A 1 98 ? 22.452 57.917 56.229 1.00 65.70 81 ASN A CA 1
ATOM 679 C C . ASN A 1 98 ? 22.653 59.026 55.195 1.00 65.19 81 ASN A C 1
ATOM 680 O O . ASN A 1 98 ? 21.847 59.203 54.281 1.00 66.07 81 ASN A O 1
ATOM 685 N N . VAL A 1 99 ? 23.729 59.785 55.373 1.00 60.63 82 VAL A N 1
ATOM 686 C CA . VAL A 1 99 ? 24.173 60.756 54.382 1.00 58.52 82 VAL A CA 1
ATOM 687 C C . VAL A 1 99 ? 25.173 60.103 53.410 1.00 58.32 82 VAL A C 1
ATOM 688 O O . VAL A 1 99 ? 26.179 59.508 53.823 1.00 54.39 82 VAL A O 1
ATOM 692 N N . LEU A 1 100 ? 24.870 60.197 52.118 1.00 52.16 83 LEU A N 1
ATOM 693 C CA . LEU A 1 100 ? 25.742 59.670 51.083 1.00 46.39 83 LEU A CA 1
ATOM 694 C C . LEU A 1 100 ? 26.523 60.812 50.450 1.00 49.15 83 LEU A C 1
ATOM 695 O O . LEU A 1 100 ? 25.945 61.757 49.900 1.00 45.90 83 LEU A O 1
ATOM 700 N N . PHE A 1 101 ? 27.843 60.728 50.531 1.00 45.34 84 PHE A N 1
ATOM 701 C CA . PHE A 1 101 ? 28.679 61.743 49.917 1.00 47.59 84 PHE A CA 1
ATOM 702 C C . PHE A 1 101 ? 29.361 61.207 48.659 1.00 41.62 84 PHE A C 1
ATOM 703 O O . PHE A 1 101 ? 30.020 60.176 48.692 1.00 44.89 84 PHE A O 1
ATOM 711 N N . GLU A 1 102 ? 29.192 61.911 47.548 1.00 42.54 85 GLU A N 1
ATOM 712 C CA . GLU A 1 102 ? 29.676 61.429 46.257 1.00 41.65 85 GLU A CA 1
ATOM 713 C C . GLU A 1 102 ? 30.727 62.339 45.659 1.00 38.71 85 GLU A C 1
ATOM 714 O O . GLU A 1 102 ? 30.637 63.559 45.764 1.00 38.94 85 GLU A O 1
ATOM 720 N N . HIS A 1 103 ? 31.715 61.722 45.024 1.00 38.59 86 HIS A N 1
ATOM 721 C CA . HIS A 1 103 ? 32.805 62.426 44.383 1.00 39.54 86 HIS A CA 1
ATOM 722 C C . HIS A 1 103 ? 33.018 61.804 43.024 1.00 41.74 86 HIS A C 1
ATOM 723 O O . HIS A 1 103 ? 33.358 60.623 42.927 1.00 40.45 86 HIS A O 1
ATOM 730 N N . GLU A 1 104 ? 32.822 62.595 41.976 1.00 40.56 87 GLU A N 1
ATOM 731 C CA . GLU A 1 104 ? 32.923 62.084 40.618 1.00 42.19 87 GLU A CA 1
ATOM 732 C C . GLU A 1 104 ? 33.935 62.852 39.798 1.00 37.23 87 GLU A C 1
ATOM 733 O O . GLU A 1 104 ? 33.980 64.077 39.839 1.00 40.90 87 GLU A O 1
ATOM 739 N N . ILE A 1 105 ? 34.733 62.117 39.037 1.00 39.05 88 ILE A N 1
ATOM 740 C CA . ILE A 1 105 ? 35.600 62.712 38.041 1.00 39.49 88 ILE A CA 1
ATOM 741 C C . ILE A 1 105 ? 34.971 62.500 36.672 1.00 43.90 88 ILE A C 1
ATOM 742 O O . ILE A 1 105 ? 34.797 61.358 36.222 1.00 39.82 88 ILE A O 1
ATOM 747 N N . LEU A 1 106 ? 34.592 63.600 36.028 1.00 40.77 89 LEU A N 1
ATOM 748 C CA . LEU A 1 106 ? 33.974 63.528 34.710 1.00 43.67 89 LEU A CA 1
ATOM 749 C C . LEU A 1 106 ? 34.961 64.031 33.677 1.00 44.04 89 LEU A C 1
ATOM 750 O O . LEU A 1 106 ? 35.738 64.945 33.939 1.00 42.05 89 LEU A O 1
ATOM 755 N N . GLU A 1 107 ? 34.910 63.448 32.489 1.00 46.90 90 GLU A N 1
ATOM 756 C CA . GLU A 1 107 ? 35.738 63.928 31.400 1.00 49.56 90 GLU A CA 1
ATOM 757 C C . GLU A 1 107 ? 34.928 64.827 30.485 1.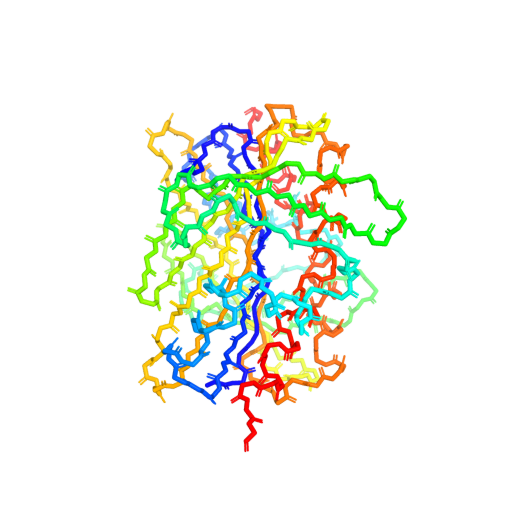00 49.84 90 GLU A C 1
ATOM 758 O O . GLU A 1 107 ? 33.823 64.468 30.074 1.00 52.10 90 GLU A O 1
ATOM 764 N N . ASN A 1 108 ? 35.464 66.012 30.203 1.00 44.66 91 ASN A N 1
ATOM 765 C CA . ASN A 1 108 ? 34.823 66.942 29.284 1.00 49.83 91 ASN A CA 1
ATOM 766 C C . ASN A 1 108 ? 35.467 66.896 27.894 1.00 55.64 91 ASN A C 1
ATOM 767 O O . ASN A 1 108 ? 36.674 66.653 27.768 1.00 53.92 91 ASN A O 1
ATOM 772 N N . PRO A 1 109 ? 34.653 67.117 26.848 1.00 52.30 92 PRO A N 1
ATOM 773 C CA . PRO A 1 109 ? 35.087 67.067 25.445 1.00 54.86 92 PRO A CA 1
ATOM 774 C C . PRO A 1 109 ? 36.267 67.988 25.128 1.00 55.79 92 PRO A C 1
ATOM 775 O O . PRO A 1 109 ? 37.034 67.681 24.214 1.00 56.17 92 PRO A O 1
ATOM 779 N N . ASP A 1 110 ? 36.417 69.082 25.871 1.00 52.19 93 ASP A N 1
ATOM 780 C CA . ASP A 1 110 ? 37.500 70.033 25.623 1.00 46.67 93 ASP A CA 1
ATOM 781 C C . ASP A 1 110 ? 38.828 69.619 26.255 1.00 47.30 93 ASP A C 1
ATOM 782 O O . ASP A 1 110 ? 39.806 70.365 26.199 1.00 42.88 93 ASP A O 1
ATOM 787 N N . GLY A 1 111 ? 38.860 68.440 26.868 1.00 48.04 94 GLY A N 1
ATOM 788 C CA . GLY A 1 111 ? 40.101 67.920 27.417 1.00 51.27 94 GLY A CA 1
ATOM 789 C C . GLY A 1 111 ? 40.236 68.041 28.927 1.00 51.20 94 GLY A C 1
ATOM 790 O O . GLY A 1 111 ? 40.971 67.277 29.552 1.00 49.08 94 GLY A O 1
ATOM 791 N N . THR A 1 112 ? 39.539 69.005 29.521 1.00 49.47 95 THR A N 1
ATOM 792 C CA . THR A 1 112 ? 39.531 69.126 30.976 1.00 48.65 95 THR A CA 1
ATOM 793 C C . THR A 1 112 ? 38.783 67.954 31.610 1.00 48.48 95 THR A C 1
ATOM 794 O O . THR A 1 112 ? 38.089 67.183 30.930 1.00 47.50 95 THR A O 1
ATOM 798 N N . ILE A 1 113 ? 38.937 67.813 32.917 1.00 41.76 96 ILE A N 1
ATOM 799 C CA . ILE A 1 113 ? 38.019 66.980 33.661 1.00 43.53 96 ILE A CA 1
ATOM 800 C C . ILE A 1 113 ? 37.129 67.916 34.456 1.00 41.90 96 ILE A C 1
ATOM 801 O O . ILE A 1 113 ? 37.431 69.093 34.610 1.00 38.18 96 ILE A O 1
ATOM 806 N N . SER A 1 114 ? 36.014 67.391 34.933 1.00 39.46 97 SER A N 1
ATOM 807 C CA . SER A 1 114 ? 35.207 68.097 35.901 1.00 44.52 97 SER A CA 1
ATOM 808 C C . SER A 1 114 ? 35.208 67.282 37.190 1.00 41.75 97 SER A C 1
ATOM 809 O O . SER A 1 114 ? 35.227 66.053 37.154 1.00 39.71 97 SER A O 1
ATOM 812 N N . LEU A 1 115 ? 35.185 67.971 38.323 1.00 44.76 98 LEU A N 1
ATOM 813 C CA . LEU A 1 115 ? 34.999 67.312 39.609 1.00 42.10 98 LEU A CA 1
ATOM 814 C C . LEU A 1 115 ? 33.605 67.629 40.112 1.00 40.39 98 LEU A C 1
ATOM 815 O O . LEU A 1 115 ? 33.273 68.792 40.281 1.00 38.56 98 LEU A O 1
ATOM 820 N N . ARG A 1 116 ? 32.783 66.607 40.340 1.00 40.70 99 ARG A N 1
ATOM 821 C CA . ARG A 1 116 ? 31.459 66.836 40.915 1.00 37.50 99 ARG A CA 1
ATOM 822 C C . ARG A 1 116 ? 31.307 66.185 42.289 1.00 41.88 99 ARG A C 1
ATOM 823 O O . ARG A 1 116 ? 31.369 64.961 42.418 1.00 40.30 99 ARG A O 1
ATOM 831 N N . HIS A 1 117 ? 31.093 67.008 43.313 1.00 43.65 100 HIS A N 1
ATOM 832 C CA . HIS A 1 117 ? 30.850 66.505 44.664 1.00 37.85 100 HIS A CA 1
ATOM 833 C C . HIS A 1 117 ? 29.382 66.718 45.056 1.00 39.16 100 HIS A C 1
ATOM 834 O O . HIS A 1 117 ? 28.846 67.806 44.904 1.00 37.20 100 HIS A O 1
ATOM 841 N N . SER A 1 118 ? 28.748 65.670 45.573 1.00 41.48 101 SER A N 1
ATOM 842 C CA . SER A 1 118 ? 27.342 65.722 45.929 1.00 40.72 101 SER A CA 1
ATOM 843 C C . SER A 1 118 ? 27.063 65.152 47.316 1.00 45.27 101 SER A C 1
ATOM 844 O O . SER A 1 118 ? 27.669 64.168 47.736 1.00 44.72 101 SER A O 1
ATOM 847 N N . VAL A 1 119 ? 26.134 65.787 48.021 1.00 44.78 102 VAL A N 1
ATOM 848 C CA . VAL A 1 119 ? 25.681 65.301 49.309 1.00 44.35 102 VAL A CA 1
ATOM 849 C C . VAL A 1 119 ? 24.179 65.083 49.236 1.00 49.17 102 VAL A C 1
ATOM 850 O O . VAL A 1 119 ? 23.438 65.947 48.756 1.00 47.83 102 VAL A O 1
ATOM 854 N N . SER A 1 120 ? 23.730 63.921 49.689 1.00 49.03 103 SER A N 1
ATOM 855 C CA . SER A 1 120 ? 22.303 63.638 49.701 1.00 52.53 103 SER A CA 1
ATOM 856 C C . SER A 1 120 ? 21.869 62.888 50.960 1.00 58.41 103 SER A C 1
ATOM 857 O O . SER A 1 120 ? 22.666 62.179 51.584 1.00 56.40 103 SER A O 1
ATOM 860 N N . LEU A 1 121 ? 20.606 63.084 51.335 1.00 66.63 104 LEU A N 1
ATOM 861 C CA . LEU A 1 121 ? 19.976 62.355 52.431 1.00 65.28 104 LEU A CA 1
ATOM 862 C C . LEU A 1 121 ? 19.143 61.247 51.836 1.00 68.33 104 LEU A C 1
ATOM 863 O O . LEU A 1 121 ? 18.105 61.506 51.226 1.00 68.08 104 LEU A O 1
ATOM 868 N N . THR A 1 122 ? 19.623 60.019 52.014 1.00 72.48 105 THR A N 1
ATOM 869 C CA . THR A 1 122 ? 18.984 58.804 51.514 1.00 77.94 105 THR A CA 1
ATOM 870 C C . THR A 1 122 ? 17.458 58.904 51.412 1.00 80.07 105 THR A C 1
ATOM 871 O O . THR A 1 122 ? 16.851 58.385 50.472 1.00 78.16 105 THR A O 1
ATOM 875 N N . ASP A 1 123 ? 16.849 59.582 52.379 1.00 76.88 106 ASP A N 1
ATOM 876 C CA . ASP A 1 123 ? 15.402 59.673 52.451 1.00 82.76 106 ASP A CA 1
ATOM 877 C C . ASP A 1 123 ? 14.963 60.620 53.565 1.00 82.83 106 ASP A C 1
ATOM 878 O O . ASP A 1 123 ? 15.730 60.914 54.483 1.00 78.57 106 ASP A O 1
ATOM 883 N N . SER A 1 124 ? 13.719 61.077 53.463 1.00 85.65 107 SER A N 1
ATOM 884 C CA . SER A 1 124 ? 13.056 61.885 54.485 1.00 88.33 107 SER A CA 1
ATOM 885 C C . SER A 1 124 ? 11.982 62.713 53.812 1.00 93.53 107 SER A C 1
ATOM 886 O O . SER A 1 124 ? 12.227 63.332 52.773 1.00 89.54 107 SER A O 1
ATOM 889 N N . ASP A 1 125 ? 10.789 62.718 54.399 1.00 100.67 108 ASP A N 1
ATOM 890 C CA . ASP A 1 125 ? 9.697 63.526 53.870 1.00 101.67 108 ASP A CA 1
ATOM 891 C C . ASP A 1 125 ? 9.959 65.021 54.040 1.00 99.63 108 ASP A C 1
ATOM 892 O O . ASP A 1 125 ? 9.451 65.662 54.965 1.00 98.22 108 ASP A O 1
ATOM 897 N N . THR A 1 126 ? 10.772 65.546 53.127 1.00 96.86 109 THR A N 1
ATOM 898 C CA . THR A 1 126 ? 11.110 66.961 53.049 1.00 91.02 109 THR A CA 1
ATOM 899 C C . THR A 1 126 ? 10.944 67.698 54.372 1.00 87.16 109 THR A C 1
ATOM 900 O O . THR A 1 126 ? 10.127 68.609 54.488 1.00 87.28 109 THR A O 1
ATOM 904 N N . THR A 1 127 ? 11.721 67.295 55.369 1.00 90.71 110 THR A N 1
ATOM 905 C CA . THR A 1 127 ? 11.728 67.989 56.647 1.00 89.28 110 THR A CA 1
ATOM 906 C C . THR A 1 127 ? 12.366 69.363 56.476 1.00 88.70 110 THR A C 1
ATOM 907 O O . THR A 1 127 ? 13.352 69.518 55.753 1.00 85.06 110 THR A O 1
ATOM 911 N N . GLU A 1 128 ? 11.792 70.359 57.138 1.00 89.63 111 GLU A N 1
ATOM 912 C CA . GLU A 1 128 ? 12.355 71.701 57.144 1.00 88.03 111 GLU A CA 1
ATOM 913 C C . GLU A 1 128 ? 13.780 71.659 57.689 1.00 85.02 111 GLU A C 1
ATOM 914 O O . GLU A 1 128 ? 14.639 72.449 57.288 1.00 84.23 111 GLU A O 1
ATOM 920 N N . GLU A 1 129 ? 14.024 70.717 58.596 1.00 86.16 112 GLU A N 1
ATOM 921 C CA . GLU A 1 129 ? 15.325 70.577 59.245 1.00 85.71 112 GLU A CA 1
ATOM 922 C C . GLU A 1 129 ? 16.240 69.625 58.484 1.00 79.12 112 GLU A C 1
ATOM 923 O O . GLU A 1 129 ? 17.458 69.664 58.650 1.00 80.95 112 GLU A O 1
ATOM 929 N N . ALA A 1 130 ? 15.645 68.767 57.662 1.00 77.32 113 ALA A N 1
ATOM 930 C CA . ALA A 1 130 ? 16.407 67.878 56.798 1.00 77.92 113 ALA A CA 1
ATOM 931 C C . ALA A 1 130 ? 17.174 68.710 55.783 1.00 76.49 113 ALA A C 1
ATOM 932 O O . ALA A 1 130 ? 18.406 68.655 55.709 1.00 68.86 113 ALA A O 1
ATOM 934 N N . LEU A 1 131 ? 16.422 69.485 55.007 1.00 74.17 114 LEU A N 1
ATOM 935 C CA . LEU A 1 131 ? 16.985 70.372 54.000 1.00 70.66 114 LEU A CA 1
ATOM 936 C C . LEU A 1 131 ? 18.034 71.288 54.612 1.00 72.09 114 LEU A C 1
ATOM 937 O O . LEU A 1 131 ? 19.132 71.441 54.074 1.00 72.37 114 LEU A O 1
ATOM 942 N N . ALA A 1 132 ? 17.693 71.891 55.745 1.00 71.12 115 ALA A N 1
ATOM 943 C CA . ALA A 1 132 ? 18.609 72.791 56.428 1.00 70.97 115 ALA A CA 1
ATOM 944 C C . ALA A 1 132 ? 19.871 72.047 56.826 1.00 67.52 115 ALA A C 1
ATOM 945 O O . ALA A 1 132 ? 20.946 72.637 56.937 1.00 65.71 115 ALA A O 1
ATOM 947 N N . PHE A 1 133 ? 19.732 70.744 57.048 1.00 67.10 116 PHE A N 1
ATOM 948 C CA . PHE A 1 133 ? 20.868 69.915 57.429 1.00 70.50 116 PHE A CA 1
ATOM 949 C C . PHE A 1 133 ? 21.819 69.733 56.248 1.00 65.13 116 PHE A C 1
ATOM 950 O O . PHE A 1 133 ? 23.021 69.986 56.367 1.00 60.76 116 PHE A O 1
ATOM 958 N N . LEU A 1 134 ? 21.270 69.299 55.114 1.00 62.78 117 LEU A N 1
ATOM 959 C CA . LEU A 1 134 ? 22.046 69.157 53.887 1.00 61.55 117 LEU A CA 1
ATOM 960 C C . LEU A 1 134 ? 22.747 70.447 53.501 1.00 60.44 117 LEU A C 1
ATOM 961 O O . LEU A 1 134 ? 23.925 70.423 53.137 1.00 62.42 117 LEU A O 1
ATOM 966 N N . LYS A 1 135 ? 22.027 71.568 53.573 1.00 59.51 118 LYS A N 1
ATOM 967 C CA . LYS A 1 135 ? 22.598 72.860 53.195 1.00 55.77 118 LYS A CA 1
ATOM 968 C C . LYS A 1 135 ? 23.878 73.107 53.969 1.00 62.18 118 LYS A C 1
ATOM 969 O O . LYS A 1 135 ? 24.867 73.583 53.407 1.00 66.29 118 LYS A O 1
ATOM 975 N N . GLN A 1 136 ? 23.868 72.775 55.258 1.00 63.83 119 GLN A N 1
ATOM 976 C CA . GLN A 1 136 ? 25.025 73.047 56.108 1.00 64.48 119 GLN A CA 1
ATOM 977 C C . GLN A 1 136 ? 26.216 72.164 55.760 1.00 57.14 119 GLN A C 1
ATOM 978 O O . GLN A 1 136 ? 27.352 72.637 55.719 1.00 58.43 119 GLN A O 1
ATOM 984 N N . ILE A 1 137 ? 25.954 70.885 55.519 1.00 57.75 120 ILE A N 1
ATOM 985 C CA . ILE A 1 137 ? 26.998 69.970 55.076 1.00 58.67 120 ILE A CA 1
ATOM 986 C C . ILE A 1 137 ? 27.551 70.434 53.739 1.00 54.19 120 ILE A C 1
ATOM 987 O O . ILE A 1 137 ? 28.760 70.424 53.515 1.00 55.95 120 ILE A O 1
ATOM 992 N N . PHE A 1 138 ? 26.649 70.851 52.858 1.00 51.86 121 PHE A N 1
ATOM 993 C CA . PHE A 1 138 ? 27.016 71.207 51.498 1.00 49.45 121 PHE A CA 1
ATOM 994 C C . PHE A 1 138 ? 27.707 72.567 51.415 1.00 52.17 121 PHE A C 1
ATOM 995 O O . PHE A 1 138 ? 28.316 72.898 50.401 1.00 50.08 121 PHE A O 1
ATOM 1003 N N . ALA A 1 139 ? 27.620 73.353 52.482 1.00 50.78 122 ALA A N 1
ATOM 1004 C CA . ALA A 1 139 ? 28.116 74.726 52.443 1.00 49.92 122 ALA A CA 1
ATOM 1005 C C . ALA A 1 139 ? 29.623 74.806 52.201 1.00 50.32 122 ALA A C 1
ATOM 1006 O O . ALA A 1 139 ? 30.118 75.761 51.605 1.00 47.74 122 ALA A O 1
ATOM 1008 N N . ASP A 1 140 ? 30.349 73.801 52.675 1.00 50.06 123 ASP A N 1
ATOM 1009 C CA . ASP A 1 140 ? 31.800 73.807 52.583 1.00 53.01 123 ASP A CA 1
ATOM 1010 C C . ASP A 1 140 ? 32.291 73.162 51.290 1.00 50.34 123 ASP A C 1
ATOM 1011 O O . ASP A 1 140 ? 33.460 73.309 50.922 1.00 49.77 123 ASP A O 1
ATOM 1016 N N . VAL A 1 141 ? 31.389 72.472 50.595 1.00 46.81 124 VAL A N 1
ATOM 1017 C CA . VAL A 1 141 ? 31.742 71.689 49.410 1.00 45.16 124 VAL A CA 1
ATOM 1018 C C . VAL A 1 141 ? 32.416 72.479 48.263 1.00 43.67 124 VAL A C 1
ATOM 1019 O O . VAL A 1 141 ? 33.462 72.063 47.764 1.00 41.25 124 VAL A O 1
ATOM 1023 N N . PRO A 1 142 ? 31.833 73.619 47.852 1.00 39.78 125 PRO A N 1
ATOM 1024 C CA . PRO A 1 142 ? 32.457 74.387 46.760 1.00 41.30 125 PRO A CA 1
ATOM 1025 C C . PRO A 1 142 ? 33.908 74.824 47.030 1.00 44.67 125 PRO A C 1
ATOM 1026 O O . PRO A 1 142 ? 34.701 74.883 46.085 1.00 43.52 125 PRO A O 1
ATOM 1030 N N . GLU A 1 143 ? 34.240 75.116 48.285 1.00 40.07 126 GLU A N 1
ATOM 1031 C CA . GLU A 1 143 ? 35.587 75.526 48.669 1.00 47.50 126 GLU A CA 1
ATOM 1032 C C . GLU A 1 143 ? 36.548 74.359 48.494 1.00 45.79 126 GLU A C 1
ATOM 1033 O O . GLU A 1 143 ? 37.617 74.490 47.900 1.00 44.72 126 GLU A O 1
ATOM 1039 N N . SER A 1 144 ? 36.143 73.223 49.043 1.00 41.33 127 SER A N 1
ATOM 1040 C CA . SER A 1 144 ? 36.885 71.984 48.958 1.00 40.00 127 SER A CA 1
ATOM 1041 C C . SER A 1 144 ? 37.174 71.587 47.497 1.00 45.17 127 SER A C 1
ATOM 1042 O O . SER A 1 144 ? 38.284 71.174 47.169 1.00 42.89 127 SER A O 1
ATOM 1045 N N . VAL A 1 145 ? 36.179 71.723 46.623 1.00 43.14 128 VAL A N 1
ATOM 1046 C CA . VAL A 1 145 ? 36.378 71.446 45.202 1.00 41.16 128 VAL A CA 1
ATOM 1047 C C . VAL A 1 145 ? 37.306 72.490 44.584 1.00 38.55 128 VAL A C 1
ATOM 1048 O O . VAL A 1 145 ? 38.137 72.174 43.732 1.00 44.00 128 VAL A O 1
ATOM 1052 N N . GLY A 1 146 ? 37.200 73.729 45.049 1.00 39.97 129 GLY A N 1
ATOM 1053 C CA . GLY A 1 146 ? 38.114 74.778 44.625 1.00 38.00 129 GLY A CA 1
ATOM 1054 C C . GLY A 1 146 ? 39.565 74.451 44.943 1.00 43.87 129 GLY A C 1
ATOM 1055 O O . GLY A 1 146 ? 40.462 74.666 44.120 1.00 45.43 129 GLY A O 1
ATOM 1056 N N . LYS A 1 147 ? 39.798 73.915 46.137 1.00 43.66 130 LYS A N 1
ATOM 1057 C CA . LYS A 1 147 ? 41.156 73.634 46.595 1.00 46.56 130 LYS A CA 1
ATOM 1058 C C . LYS A 1 147 ? 41.786 72.524 45.773 1.00 46.20 130 LYS A C 1
ATOM 1059 O O . LYS A 1 147 ? 42.951 72.613 45.394 1.00 40.89 130 LYS A O 1
ATOM 1065 N N . LEU A 1 148 ? 41.002 71.483 45.501 1.00 43.90 131 LEU A N 1
ATOM 1066 C CA . LEU A 1 148 ? 41.420 70.418 44.598 1.00 45.28 131 LEU A CA 1
ATOM 1067 C C . LEU A 1 148 ? 41.859 70.973 43.244 1.00 45.70 131 LEU A C 1
ATOM 1068 O O . LEU A 1 148 ? 42.920 70.627 42.733 1.00 44.47 131 LEU A O 1
ATOM 1073 N N . LYS A 1 149 ? 41.029 71.831 42.665 1.00 43.65 132 LYS A N 1
ATOM 1074 C CA . LYS A 1 149 ? 41.332 72.402 41.366 1.00 41.71 132 LYS A CA 1
ATOM 1075 C C . LYS A 1 149 ? 42.660 73.165 41.386 1.00 46.24 132 LYS A C 1
ATOM 1076 O O . LYS A 1 149 ? 43.476 73.019 40.481 1.00 43.36 132 LYS A O 1
ATOM 1082 N N . GLN A 1 150 ? 42.879 73.982 42.411 1.00 42.54 133 GLN A N 1
ATOM 1083 C CA . GLN A 1 150 ? 44.093 74.786 42.453 1.00 48.79 133 GLN A CA 1
ATOM 1084 C C . GLN A 1 150 ? 45.323 73.914 42.716 1.00 51.28 133 GLN A C 1
ATOM 1085 O O . GLN A 1 150 ? 46.410 74.190 42.202 1.00 51.04 133 GLN A O 1
ATOM 1091 N N . ILE A 1 151 ? 45.140 72.847 43.490 1.00 45.25 134 ILE A N 1
ATOM 1092 C CA . ILE A 1 151 ? 46.211 71.886 43.714 1.00 46.23 134 ILE A CA 1
ATOM 1093 C C . ILE A 1 151 ? 46.501 71.076 42.453 1.00 48.48 134 ILE A C 1
ATOM 1094 O O . ILE A 1 151 ? 47.648 70.824 42.121 1.00 49.66 134 ILE A O 1
ATOM 1099 N N . LEU A 1 152 ? 45.456 70.672 41.744 1.00 50.55 135 LEU A N 1
ATOM 1100 C CA . LEU A 1 152 ? 45.640 69.871 40.538 1.00 51.71 135 LEU A CA 1
ATOM 1101 C C . LEU A 1 152 ? 46.227 70.673 39.373 1.00 49.79 135 LEU A C 1
ATOM 1102 O O . LEU A 1 152 ? 46.874 70.106 38.492 1.00 45.77 135 LEU A O 1
ATOM 1107 N N . GLU A 1 153 ? 46.005 71.984 39.374 1.00 49.33 136 GLU A N 1
ATOM 1108 C CA . GLU A 1 153 ? 46.448 72.834 38.268 1.00 50.41 136 GLU A CA 1
ATOM 1109 C C . GLU A 1 153 ? 47.831 73.424 38.521 1.00 55.62 136 GLU A C 1
ATOM 1110 O O . GLU A 1 153 ? 48.333 74.230 37.742 1.00 60.30 136 GLU A O 1
ATOM 1116 N N . THR A 1 154 ? 48.436 73.012 39.624 1.00 53.85 137 THR A N 1
ATOM 1117 C CA . THR A 1 154 ? 49.822 73.338 39.901 1.00 64.60 137 THR A CA 1
ATOM 1118 C C . THR A 1 154 ? 50.739 72.525 38.980 1.00 69.14 137 THR A C 1
ATOM 1119 O O . THR A 1 154 ? 50.482 71.350 38.688 1.00 70.22 137 THR A O 1
ATOM 1123 N N . GLN B 1 12 ? 28.270 69.867 28.358 1.00 73.88 -5 GLN B N 1
ATOM 1124 C CA . GLN B 1 12 ? 28.296 71.279 27.985 1.00 76.20 -5 GLN B CA 1
ATOM 1125 C C . GLN B 1 12 ? 29.248 72.060 28.883 1.00 70.03 -5 GLN B C 1
ATOM 1126 O O . GLN B 1 12 ? 29.540 73.231 28.632 1.00 71.88 -5 GLN B O 1
ATOM 1132 N N . MET B 1 13 ? 29.719 71.404 29.937 1.00 69.94 -4 MET B N 1
ATOM 1133 C CA . MET B 1 13 ? 30.741 71.975 30.806 1.00 64.96 -4 MET B CA 1
ATOM 1134 C C . MET B 1 13 ? 32.125 71.827 30.169 1.00 58.70 -4 MET B C 1
ATOM 1135 O O . MET B 1 13 ? 32.368 70.893 29.400 1.00 56.74 -4 MET B O 1
ATOM 1140 N N . GLY B 1 14 ? 33.019 72.754 30.507 1.00 59.52 -3 GLY B N 1
ATOM 1141 C CA . GLY B 1 14 ? 34.393 72.756 30.035 1.00 48.65 -3 GLY B CA 1
ATOM 1142 C C . GLY B 1 14 ? 35.197 73.766 30.835 1.00 50.72 -3 GLY B C 1
ATOM 1143 O O . GLY B 1 14 ? 34.707 74.261 31.847 1.00 49.06 -3 GLY B O 1
ATOM 1144 N N . ARG B 1 15 ? 36.420 74.069 30.389 1.00 51.53 -2 ARG B N 1
ATOM 1145 C CA . ARG B 1 15 ? 37.311 74.998 31.098 1.00 52.91 -2 ARG B CA 1
ATOM 1146 C C . ARG B 1 15 ? 36.610 76.270 31.591 1.00 54.89 -2 ARG B C 1
ATOM 1147 O O . ARG B 1 15 ? 35.999 77.003 30.804 1.00 53.26 -2 ARG B O 1
ATOM 1155 N N . GLY B 1 16 ? 36.709 76.524 32.897 1.00 52.25 -1 GLY B N 1
ATOM 1156 C CA . GLY B 1 16 ? 36.172 77.734 33.499 1.00 51.37 -1 GLY B CA 1
ATOM 1157 C C . GLY B 1 16 ? 34.755 77.642 34.053 1.00 55.14 -1 GLY B C 1
ATOM 1158 O O . GLY B 1 16 ? 34.284 78.557 34.730 1.00 53.27 -1 GLY B O 1
ATOM 1159 N N . SER B 1 17 ? 34.060 76.546 33.785 1.00 47.09 0 SER B N 1
ATOM 1160 C CA . SER B 1 17 ? 32.662 76.491 34.184 1.00 52.85 0 SER B CA 1
ATOM 1161 C C . SER B 1 17 ? 32.452 75.938 35.598 1.00 49.73 0 SER B C 1
ATOM 1162 O O . SER B 1 17 ? 33.239 75.125 36.090 1.00 47.36 0 SER B O 1
ATOM 1165 N N . MET B 1 18 ? 31.405 76.429 36.257 1.00 52.14 1 MET B N 1
ATOM 1166 C CA . MET B 1 18 ? 30.994 75.932 37.571 1.00 47.17 1 MET B CA 1
ATOM 1167 C C . MET B 1 18 ? 29.485 75.842 37.600 1.00 45.84 1 MET B C 1
ATOM 1168 O O . MET B 1 18 ? 28.808 76.605 36.921 1.00 46.31 1 MET B O 1
ATOM 1173 N N . LYS B 1 19 ? 28.961 74.921 38.404 1.00 44.82 2 LYS B N 1
ATOM 1174 C CA . LYS B 1 19 ? 27.559 74.561 38.317 1.00 44.11 2 LYS B CA 1
ATOM 1175 C C . LYS B 1 19 ? 27.013 74.016 39.639 1.00 46.18 2 LYS B C 1
ATOM 1176 O O . LYS B 1 19 ? 27.602 73.122 40.236 1.00 43.32 2 LYS B O 1
ATOM 1182 N N . PHE B 1 20 ? 25.891 74.576 40.094 1.00 44.65 3 PHE B N 1
ATOM 1183 C CA . PHE B 1 20 ? 25.221 74.099 41.298 1.00 43.01 3 PHE B CA 1
ATOM 1184 C C . PHE B 1 20 ? 23.993 73.296 40.890 1.00 44.67 3 PHE B C 1
ATOM 1185 O O . PHE B 1 20 ? 23.275 73.683 39.968 1.00 47.30 3 PHE B O 1
ATOM 1193 N N . SER B 1 21 ? 23.745 72.182 41.568 1.00 44.38 4 SER B N 1
ATOM 1194 C CA . SER B 1 21 ? 22.537 71.402 41.306 1.00 43.72 4 SER B CA 1
ATOM 1195 C C . SER B 1 21 ? 21.791 71.108 42.593 1.00 42.63 4 SER B C 1
ATOM 1196 O O . SER B 1 21 ? 22.394 70.889 43.643 1.00 44.61 4 SER B O 1
ATOM 1199 N N . PHE B 1 22 ? 20.470 71.121 42.510 1.00 46.65 5 PHE B N 1
ATOM 1200 C CA . PHE B 1 22 ? 19.660 70.606 43.591 1.00 42.68 5 PHE B CA 1
ATOM 1201 C C . PHE B 1 22 ? 18.637 69.705 42.963 1.00 43.28 5 PHE B C 1
ATOM 1202 O O . PHE B 1 22 ? 17.981 70.094 42.004 1.00 49.90 5 PHE B O 1
ATOM 1210 N N . GLU B 1 23 ? 18.524 68.492 43.490 1.00 45.91 6 GLU B N 1
ATOM 1211 C CA . GLU B 1 23 ? 17.579 67.507 42.981 1.00 48.31 6 GLU B CA 1
ATOM 1212 C C . GLU B 1 23 ? 16.657 67.009 44.091 1.00 51.25 6 GLU B C 1
ATOM 1213 O O . GLU B 1 23 ? 17.101 66.753 45.218 1.00 45.62 6 GLU B O 1
ATOM 1219 N N . LEU B 1 24 ? 15.375 66.864 43.761 1.00 49.39 7 LEU B N 1
ATOM 1220 C CA . LEU B 1 24 ? 14.370 66.446 44.735 1.00 53.53 7 LEU B CA 1
ATOM 1221 C C . LEU B 1 24 ? 13.406 65.421 44.138 1.00 52.26 7 LEU B C 1
ATOM 1222 O O . LEU B 1 24 ? 12.818 65.649 43.082 1.00 54.06 7 LEU B O 1
ATOM 1227 N N . ALA B 1 25 ? 13.261 64.286 44.812 1.00 54.35 8 ALA B N 1
ATOM 1228 C CA . ALA B 1 25 ? 12.306 63.268 44.396 1.00 61.21 8 ALA B CA 1
ATOM 1229 C C . ALA B 1 25 ? 10.875 63.731 44.680 1.00 62.58 8 ALA B C 1
ATOM 1230 O O . ALA B 1 25 ? 10.557 64.154 45.796 1.00 57.99 8 ALA B O 1
ATOM 1232 N N . VAL B 1 26 ? 10.016 63.664 43.667 1.00 60.05 9 VAL B N 1
ATOM 1233 C CA . VAL B 1 26 ? 8.617 64.029 43.855 1.00 65.88 9 VAL B CA 1
ATOM 1234 C C . VAL B 1 26 ? 7.679 62.931 43.374 1.00 65.80 9 VAL B C 1
ATOM 1235 O O . VAL B 1 26 ? 7.804 62.422 42.258 1.00 63.16 9 VAL B O 1
ATOM 1239 N N . ASN B 1 27 ? 6.743 62.575 44.245 1.00 64.30 10 ASN B N 1
ATOM 1240 C CA . ASN B 1 27 ? 5.730 61.580 43.959 1.00 63.14 10 ASN B CA 1
ATOM 1241 C C . ASN B 1 27 ? 4.722 62.162 42.987 1.00 60.59 10 ASN B C 1
ATOM 1242 O O . ASN B 1 27 ? 3.687 62.669 43.403 1.00 63.64 10 ASN B O 1
ATOM 1247 N N . THR B 1 28 ? 5.030 62.098 41.695 1.00 64.01 11 THR B N 1
ATOM 1248 C CA . THR B 1 28 ? 4.179 62.693 40.663 1.00 58.21 11 THR B CA 1
ATOM 1249 C C . THR B 1 28 ? 4.604 62.242 39.274 1.00 56.97 11 THR B C 1
ATOM 1250 O O . THR B 1 28 ? 5.582 61.517 39.122 1.00 62.75 11 THR B O 1
ATOM 1254 N N . LYS B 1 29 ? 3.858 62.676 38.266 1.00 56.38 12 LYS B N 1
ATOM 1255 C CA . LYS B 1 29 ? 4.085 62.275 36.889 1.00 59.08 12 LYS B CA 1
ATOM 1256 C C . LYS B 1 29 ? 4.730 63.424 36.111 1.00 59.96 12 LYS B C 1
ATOM 1257 O O . LYS B 1 29 ? 4.554 64.599 36.455 1.00 61.04 12 LYS B O 1
ATOM 1263 N N . LYS B 1 30 ? 5.469 63.081 35.059 1.00 61.93 13 LYS B N 1
ATOM 1264 C CA . LYS B 1 30 ? 6.247 64.062 34.302 1.00 63.30 13 LYS B CA 1
ATOM 1265 C C . LYS B 1 30 ? 5.398 65.113 33.592 1.00 60.41 13 LYS B C 1
ATOM 1266 O O . LYS B 1 30 ? 5.782 66.280 33.507 1.00 59.07 13 LYS B O 1
ATOM 1272 N N . GLU B 1 31 ? 4.255 64.692 33.068 1.00 61.48 14 GLU B N 1
ATOM 1273 C CA . GLU B 1 31 ? 3.395 65.592 32.309 1.00 63.52 14 GLU B CA 1
ATOM 1274 C C . GLU B 1 31 ? 2.872 66.720 33.188 1.00 56.59 14 GLU B C 1
ATOM 1275 O O . GLU B 1 31 ? 2.782 67.864 32.745 1.00 55.93 14 GLU B O 1
ATOM 1281 N N . ASP B 1 32 ? 2.545 66.389 34.435 1.00 53.67 15 ASP B N 1
ATOM 1282 C CA . ASP B 1 32 ? 2.051 67.368 35.404 1.00 58.54 15 ASP B CA 1
ATOM 1283 C C . ASP B 1 32 ? 3.110 68.386 35.798 1.00 57.39 15 ASP B C 1
ATOM 1284 O O . ASP B 1 32 ? 2.834 69.587 35.865 1.00 53.97 15 ASP B O 1
ATOM 1289 N N . ALA B 1 33 ? 4.313 67.894 36.082 1.00 58.11 16 ALA B N 1
ATOM 1290 C CA . ALA B 1 33 ? 5.451 68.764 36.340 1.00 58.22 16 ALA B CA 1
ATOM 1291 C C . ALA B 1 33 ? 5.654 69.696 35.161 1.00 52.96 16 ALA B C 1
ATOM 1292 O O . ALA B 1 33 ? 5.793 70.903 35.340 1.00 51.29 16 ALA B O 1
ATOM 1294 N N . TRP B 1 34 ? 5.650 69.132 33.957 1.00 47.38 17 TRP B N 1
ATOM 1295 C CA . TRP B 1 34 ? 5.942 69.909 32.761 1.00 53.10 17 TRP B CA 1
ATOM 1296 C C . TRP B 1 34 ? 4.984 71.077 32.526 1.00 57.53 17 TRP B C 1
ATOM 1297 O O . TRP B 1 34 ? 5.339 72.028 31.818 1.00 57.52 17 TRP B O 1
ATOM 1308 N N . THR B 1 35 ? 3.783 71.021 33.106 1.00 49.64 18 THR B N 1
ATOM 1309 C CA . THR B 1 35 ? 2.836 72.121 32.914 1.00 53.57 18 THR B CA 1
ATOM 1310 C C . THR B 1 35 ? 3.275 73.376 33.675 1.00 52.82 18 THR B C 1
ATOM 1311 O O . THR B 1 35 ? 2.979 74.496 33.266 1.00 54.37 18 THR B O 1
ATOM 1315 N N . TYR B 1 36 ? 3.994 73.188 34.774 1.00 49.50 19 TYR B N 1
ATOM 1316 C CA . TYR B 1 36 ? 4.508 74.316 35.539 1.00 47.56 19 TYR B CA 1
ATOM 1317 C C . TYR B 1 36 ? 5.787 74.918 34.950 1.00 50.61 19 TYR B C 1
ATOM 1318 O O . TYR B 1 36 ? 6.252 75.967 35.414 1.00 47.77 19 TYR B O 1
ATOM 1327 N N . TYR B 1 37 ? 6.359 74.256 33.944 1.00 50.73 20 TYR B N 1
ATOM 1328 C CA . TYR B 1 37 ? 7.568 74.753 33.286 1.00 51.65 20 TYR B CA 1
ATOM 1329 C C . TYR B 1 37 ? 7.210 75.444 31.993 1.00 51.09 20 TYR B C 1
ATOM 1330 O O . TYR B 1 37 ? 7.657 76.562 31.727 1.00 49.35 20 TYR B O 1
ATOM 1339 N N . SER B 1 38 ? 6.421 74.743 31.183 1.00 52.18 21 SER B N 1
ATOM 1340 C CA . SER B 1 38 ? 6.085 75.165 29.829 1.00 48.34 21 SER B CA 1
ATOM 1341 C C . SER B 1 38 ? 5.131 76.362 29.787 1.00 53.64 21 SER B C 1
ATOM 1342 O O . SER B 1 38 ? 5.052 77.060 28.772 1.00 56.23 21 SER B O 1
ATOM 1345 N N . GLN B 1 39 ? 4.399 76.591 30.877 1.00 51.29 22 GLN B N 1
ATOM 1346 C CA . GLN B 1 39 ? 3.501 77.746 30.965 1.00 53.70 22 GLN B CA 1
ATOM 1347 C C . GLN B 1 39 ? 4.114 78.853 31.816 1.00 48.17 22 GLN B C 1
ATOM 1348 O O . GLN B 1 39 ? 4.013 78.856 33.045 1.00 49.25 22 GLN B O 1
ATOM 1354 N N . VAL B 1 40 ? 4.750 79.790 31.132 1.00 44.82 23 VAL B N 1
ATOM 1355 C CA . VAL B 1 40 ? 5.445 80.900 31.761 1.00 45.83 23 VAL B CA 1
ATOM 1356 C C . VAL B 1 40 ? 4.658 81.577 32.886 1.00 51.29 23 VAL B C 1
ATOM 1357 O O . VAL B 1 40 ? 5.232 81.955 33.912 1.00 46.80 23 VAL B O 1
ATOM 1361 N N . ASN B 1 41 ? 3.346 81.713 32.695 1.00 50.57 24 ASN B N 1
ATOM 1362 C CA . ASN B 1 41 ? 2.492 82.373 33.672 1.00 46.42 24 ASN B CA 1
ATOM 1363 C C . ASN B 1 41 ? 2.367 81.600 34.987 1.00 46.47 24 ASN B C 1
ATOM 1364 O O . ASN B 1 41 ? 1.952 82.163 36.004 1.00 47.87 24 ASN B O 1
ATOM 1369 N N . GLN B 1 42 ? 2.736 80.319 34.966 1.00 47.88 25 GLN B N 1
ATOM 1370 C CA . GLN B 1 42 ? 2.724 79.486 36.175 1.00 47.24 25 GLN B CA 1
ATOM 1371 C C . GLN B 1 42 ? 3.961 79.672 37.069 1.00 48.25 25 GLN B C 1
ATOM 1372 O O . GLN B 1 42 ? 3.924 79.344 38.266 1.00 46.08 25 GLN B O 1
ATOM 1378 N N . TRP B 1 43 ? 5.039 80.216 36.502 1.00 42.83 26 TRP B N 1
ATOM 1379 C CA . TRP B 1 43 ? 6.285 80.390 37.254 1.00 45.68 26 TRP B CA 1
ATOM 1380 C C . TRP B 1 43 ? 6.091 81.135 38.562 1.00 46.94 26 TRP B C 1
ATOM 1381 O O . TRP B 1 43 ? 6.964 81.111 39.423 1.00 46.69 26 TRP B O 1
ATOM 1392 N N . PHE B 1 44 ? 4.955 81.806 38.711 1.00 45.66 27 PHE B N 1
ATOM 1393 C CA . PHE B 1 44 ? 4.670 82.511 39.957 1.00 45.20 27 PHE B CA 1
ATOM 1394 C C . PHE B 1 44 ? 4.498 81.534 41.106 1.00 50.83 27 PHE B C 1
ATOM 1395 O O . PHE B 1 44 ? 4.741 81.884 42.264 1.00 46.14 27 PHE B O 1
ATOM 1403 N N . VAL B 1 45 ? 4.075 80.311 40.788 1.00 48.05 28 VAL B N 1
ATOM 1404 C CA . VAL B 1 45 ? 3.847 79.326 41.833 1.00 49.08 28 VAL B CA 1
ATOM 1405 C C . VAL B 1 45 ? 5.169 78.901 42.459 1.00 51.02 28 VAL B C 1
ATOM 1406 O O . VAL B 1 45 ? 5.240 78.703 43.677 1.00 46.64 28 VAL B O 1
ATOM 1410 N N . TRP B 1 46 ? 6.215 78.795 41.631 1.00 52.24 29 TRP B N 1
ATOM 1411 C CA . TRP B 1 46 ? 7.526 78.316 42.099 1.00 53.75 29 TRP B CA 1
ATOM 1412 C C . TRP B 1 46 ? 8.680 79.332 42.133 1.00 53.60 29 TRP B C 1
ATOM 1413 O O . TRP B 1 46 ? 9.682 79.112 42.823 1.00 55.37 29 TRP B O 1
ATOM 1424 N N . GLU B 1 47 ? 8.560 80.433 41.399 1.00 53.86 30 GLU B N 1
ATOM 1425 C CA . GLU B 1 47 ? 9.553 81.505 41.510 1.00 51.79 30 GLU B CA 1
ATOM 1426 C C . GLU B 1 47 ? 9.094 82.528 42.566 1.00 53.58 30 GLU B C 1
ATOM 1427 O O . GLU B 1 47 ? 8.197 83.338 42.329 1.00 56.41 30 GLU B O 1
ATOM 1433 N N . GLY B 1 48 ? 9.714 82.472 43.743 1.00 66.88 31 GLY B N 1
ATOM 1434 C CA . GLY B 1 48 ? 9.241 83.201 44.912 1.00 63.93 31 GLY B CA 1
ATOM 1435 C C . GLY B 1 48 ? 9.277 84.716 44.818 1.00 64.91 31 GLY B C 1
ATOM 1436 O O . GLY B 1 48 ? 8.377 85.396 45.316 1.00 64.85 31 GLY B O 1
ATOM 1437 N N . ASP B 1 49 ? 10.313 85.256 44.185 1.00 61.50 32 ASP B N 1
ATOM 1438 C CA . ASP B 1 49 ? 10.423 86.702 44.043 1.00 55.82 32 ASP B CA 1
ATOM 1439 C C . ASP B 1 49 ? 9.910 87.219 42.699 1.00 53.65 32 ASP B C 1
ATOM 1440 O O . ASP B 1 49 ? 10.175 88.363 42.339 1.00 53.65 32 ASP B O 1
ATOM 1445 N N . LEU B 1 50 ? 9.185 86.388 41.953 1.00 50.93 33 LEU B N 1
ATOM 1446 C CA . LEU B 1 50 ? 8.751 86.788 40.610 1.00 49.63 33 LEU B CA 1
ATOM 1447 C C . LEU B 1 50 ? 7.700 87.901 40.645 1.00 50.13 33 LEU B C 1
ATOM 1448 O O . LEU B 1 50 ? 6.744 87.847 41.420 1.00 50.21 33 LEU B O 1
ATOM 1453 N N . GLU B 1 51 ? 7.894 88.910 39.802 1.00 55.54 34 GLU B N 1
ATOM 1454 C CA . GLU B 1 51 ? 6.952 90.021 39.677 1.00 52.36 34 GLU B CA 1
ATOM 1455 C C . GLU B 1 51 ? 6.286 90.032 38.309 1.00 45.76 34 GLU B C 1
ATOM 1456 O O . GLU B 1 51 ? 5.080 90.204 38.201 1.00 56.81 34 GLU B O 1
ATOM 1462 N N . GLN B 1 52 ? 7.078 89.862 37.260 1.00 49.78 35 GLN B N 1
ATOM 1463 C CA . GLN B 1 52 ? 6.562 89.924 35.894 1.00 52.29 35 GLN B CA 1
ATOM 1464 C C . GLN B 1 52 ? 7.273 88.904 35.028 1.00 51.89 35 GLN B C 1
ATOM 1465 O O . GLN B 1 52 ? 8.436 88.572 35.270 1.00 54.24 35 GLN B O 1
ATOM 1471 N N . ILE B 1 53 ? 6.579 88.408 34.015 1.00 47.73 36 ILE B N 1
ATOM 1472 C CA . ILE B 1 53 ? 7.114 87.333 33.202 1.00 49.96 36 ILE B CA 1
ATOM 1473 C C . ILE B 1 53 ? 6.364 87.269 31.877 1.00 54.38 36 ILE B C 1
ATOM 1474 O O . ILE B 1 53 ? 5.132 87.308 31.839 1.00 56.94 36 ILE B O 1
ATOM 1479 N N . SER B 1 54 ? 7.121 87.201 30.789 1.00 56.77 37 SER B N 1
ATOM 1480 C CA . SER B 1 54 ? 6.552 87.097 29.456 1.00 56.68 37 SER B CA 1
ATOM 1481 C C . SER B 1 54 ? 7.506 86.357 28.520 1.00 60.10 37 SER B C 1
ATOM 1482 O O . SER B 1 54 ? 8.712 86.275 28.775 1.00 54.08 37 SER B O 1
ATOM 1485 N N . LEU B 1 55 ? 6.947 85.814 27.441 1.00 60.19 38 LEU B N 1
ATOM 1486 C CA . LEU B 1 55 ? 7.709 85.089 26.431 1.00 59.99 38 LEU B CA 1
ATOM 1487 C C . LEU B 1 55 ? 7.142 85.471 25.067 1.00 60.86 38 LEU B C 1
ATOM 1488 O O . LEU B 1 55 ? 5.923 85.521 24.894 1.00 68.60 38 LEU B O 1
ATOM 1493 N N . GLU B 1 56 ? 8.014 85.733 24.101 1.00 60.68 39 GLU B N 1
ATOM 1494 C CA . GLU B 1 56 ? 7.593 86.301 22.819 1.00 60.31 39 GLU B CA 1
ATOM 1495 C C . GLU B 1 56 ? 6.733 85.382 21.962 1.00 66.95 39 GLU B C 1
ATOM 1496 O O . GLU B 1 56 ? 6.315 85.760 20.868 1.00 71.61 39 GLU B O 1
ATOM 1502 N N . GLY B 1 57 ? 6.467 84.178 22.450 1.00 67.39 40 GLY B N 1
ATOM 1503 C CA . GLY B 1 57 ? 5.681 83.236 21.684 1.00 64.70 40 GLY B CA 1
ATOM 1504 C C . GLY B 1 57 ? 5.511 81.909 22.385 1.00 65.92 40 GLY B C 1
ATOM 1505 O O . GLY B 1 57 ? 5.302 81.857 23.597 1.00 65.49 40 GLY B O 1
ATOM 1506 N N . GLU B 1 58 ? 5.605 80.827 21.622 1.00 64.48 41 GLU B N 1
ATOM 1507 C CA . GLU B 1 58 ? 5.351 79.506 22.171 1.00 65.86 41 GLU B CA 1
ATOM 1508 C C . GLU B 1 58 ? 6.570 78.959 22.909 1.00 67.74 41 GLU B C 1
ATOM 1509 O O . GLU B 1 58 ? 7.711 79.345 22.626 1.00 63.18 41 GLU B O 1
ATOM 1515 N N . PHE B 1 59 ? 6.319 78.058 23.856 1.00 65.95 42 PHE B N 1
ATOM 1516 C CA . PHE B 1 59 ? 7.380 77.519 24.691 1.00 58.45 42 PHE B CA 1
ATOM 1517 C C . PHE B 1 59 ? 8.241 76.530 23.922 1.00 61.21 42 PHE B C 1
ATOM 1518 O O . PHE B 1 59 ? 8.157 75.321 24.134 1.00 57.55 42 PHE B O 1
ATOM 1526 N N . THR B 1 60 ? 9.081 77.065 23.040 1.00 64.42 43 THR B N 1
ATOM 1527 C CA . THR B 1 60 ? 9.914 76.260 22.159 1.00 62.98 43 THR B CA 1
ATOM 1528 C C . THR B 1 60 ? 11.357 76.769 22.135 1.00 61.91 43 THR B C 1
ATOM 1529 O O . THR B 1 60 ? 11.613 77.954 22.358 1.00 60.24 43 THR B O 1
ATOM 1533 N N . THR B 1 61 ? 12.290 75.864 21.855 1.00 61.18 44 THR B N 1
ATOM 1534 C CA . THR B 1 61 ? 13.709 76.200 21.775 1.00 61.76 44 THR B CA 1
ATOM 1535 C C . THR B 1 61 ? 13.986 77.428 20.899 1.00 60.35 44 THR B C 1
ATOM 1536 O O . THR B 1 61 ? 13.594 77.473 19.736 1.00 61.75 44 THR B O 1
ATOM 1540 N N . GLY B 1 62 ? 14.666 78.419 21.472 1.00 61.84 45 GLY B N 1
ATOM 1541 C CA . GLY B 1 62 ? 15.019 79.632 20.756 1.00 56.69 45 GLY B CA 1
ATOM 1542 C C . GLY B 1 62 ? 14.201 80.847 21.158 1.00 59.21 45 GLY B C 1
ATOM 1543 O O . GLY B 1 62 ? 14.620 81.985 20.938 1.00 59.57 45 GLY B O 1
ATOM 1544 N N . GLN B 1 63 ? 13.031 80.609 21.747 1.00 57.17 46 GLN B N 1
ATOM 1545 C CA . GLN B 1 63 ? 12.116 81.685 22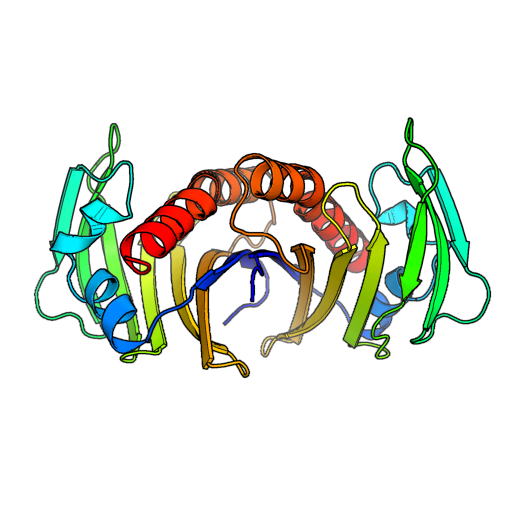.117 1.00 56.96 46 GLN B CA 1
ATOM 1546 C C . GLN B 1 63 ? 12.726 82.667 23.132 1.00 61.15 46 GLN B C 1
ATOM 1547 O O . GLN B 1 63 ? 13.354 82.254 24.113 1.00 55.60 46 GLN B O 1
ATOM 1553 N N . LYS B 1 64 ? 12.536 83.966 22.897 1.00 56.89 47 LYS B N 1
ATOM 1554 C CA . LYS B 1 64 ? 12.993 84.984 23.841 1.00 55.42 47 LYS B CA 1
ATOM 1555 C C . LYS B 1 64 ? 11.863 85.427 24.775 1.00 59.62 47 LYS B C 1
ATOM 1556 O O . LYS B 1 64 ? 10.685 85.251 24.468 1.00 58.15 47 LYS B O 1
ATOM 1562 N N . GLY B 1 65 ? 12.231 86.010 25.912 1.00 54.99 48 GLY B N 1
ATOM 1563 C CA . GLY B 1 65 ? 11.261 86.449 26.897 1.00 52.33 48 GLY B CA 1
ATOM 1564 C C . GLY B 1 65 ? 11.841 87.457 27.869 1.00 55.46 48 GLY B C 1
ATOM 1565 O O . GLY B 1 65 ? 13.014 87.827 27.767 1.00 57.09 48 GLY B O 1
ATOM 1566 N N . LYS B 1 66 ? 11.021 87.916 28.811 1.00 53.17 49 LYS B N 1
ATOM 1567 C CA . LYS B 1 66 ? 11.486 88.839 29.842 1.00 53.48 49 LYS B CA 1
ATOM 1568 C C . LYS B 1 66 ? 10.865 88.492 31.181 1.00 54.93 49 LYS B C 1
ATOM 1569 O O . LYS B 1 66 ? 9.839 87.818 31.251 1.00 55.13 49 LYS B O 1
ATOM 1575 N N . MET B 1 67 ? 11.495 88.953 32.249 1.00 53.27 50 MET B N 1
ATOM 1576 C CA . MET B 1 67 ? 10.997 88.669 33.577 1.00 55.00 50 MET B CA 1
ATOM 1577 C C . MET B 1 67 ? 11.594 89.666 34.544 1.00 51.78 50 MET B C 1
ATOM 1578 O O . MET B 1 67 ? 12.688 90.173 34.329 1.00 57.78 50 MET B O 1
ATOM 1583 N N . LYS B 1 68 ? 10.870 89.952 35.611 1.00 46.38 51 LYS B N 1
ATOM 1584 C CA . LYS B 1 68 ? 11.355 90.882 36.601 1.00 45.84 51 LYS B CA 1
ATOM 1585 C C . LYS B 1 68 ? 11.145 90.297 37.987 1.00 50.71 51 LYS B C 1
ATOM 1586 O O . LYS B 1 68 ? 10.076 89.777 38.297 1.00 51.97 51 LYS B O 1
ATOM 1592 N N . MET B 1 69 ? 12.177 90.378 38.816 1.00 50.41 52 MET B N 1
ATOM 1593 C CA . MET B 1 69 ? 12.102 89.889 40.183 1.00 53.34 52 MET B CA 1
ATOM 1594 C C . MET B 1 69 ? 12.067 91.047 41.174 1.00 53.30 52 MET B C 1
ATOM 1595 O O . MET B 1 69 ? 12.556 92.142 40.884 1.00 52.42 52 MET B O 1
ATOM 1600 N N . GLU B 1 70 ? 11.495 90.787 42.343 1.00 50.94 53 GLU B N 1
ATOM 1601 C CA . GLU B 1 70 ? 11.441 91.756 43.429 1.00 56.29 53 GLU B CA 1
ATOM 1602 C C . GLU B 1 70 ? 12.742 92.561 43.508 1.00 55.88 53 GLU B C 1
ATOM 1603 O O . GLU B 1 70 ? 13.826 91.986 43.631 1.00 55.08 53 GLU B O 1
ATOM 1609 N N . ASP B 1 71 ? 12.638 93.885 43.425 1.00 50.09 54 ASP B N 1
ATOM 1610 C CA . ASP B 1 71 ? 13.788 94.762 43.648 1.00 51.03 54 ASP B CA 1
ATOM 1611 C C . ASP B 1 71 ? 14.876 94.714 42.581 1.00 53.52 54 ASP B C 1
ATOM 1612 O O . ASP B 1 71 ? 15.981 95.206 42.802 1.00 51.01 54 ASP B O 1
ATOM 1617 N N . MET B 1 72 ? 14.564 94.132 41.430 1.00 54.65 55 MET B N 1
ATOM 1618 C CA . MET B 1 72 ? 15.540 93.975 40.365 1.00 49.42 55 MET B CA 1
ATOM 1619 C C . MET B 1 72 ? 14.955 94.448 39.042 1.00 50.01 55 MET B C 1
ATOM 1620 O O . MET B 1 72 ? 13.747 94.357 38.830 1.00 52.05 55 MET B O 1
ATOM 1625 N N . PRO B 1 73 ? 15.814 94.947 38.139 1.00 52.88 56 PRO B N 1
ATOM 1626 C CA . PRO B 1 73 ? 15.349 95.374 36.816 1.00 53.76 56 PRO B CA 1
ATOM 1627 C C . PRO B 1 73 ? 14.918 94.185 35.965 1.00 54.10 56 PRO B C 1
ATOM 1628 O O . PRO B 1 73 ? 15.413 93.067 36.131 1.00 54.51 56 PRO B O 1
ATOM 1632 N N . GLU B 1 74 ? 14.002 94.441 35.046 1.00 52.10 57 GLU B N 1
ATOM 1633 C CA . GLU B 1 74 ? 13.607 93.447 34.064 1.00 53.93 57 GLU B CA 1
ATOM 1634 C C . GLU B 1 74 ? 14.838 92.854 33.383 1.00 59.48 57 GLU B C 1
ATOM 1635 O O . GLU B 1 74 ? 15.859 93.524 33.215 1.00 57.04 57 GLU B O 1
ATOM 1641 N N . LEU B 1 75 ? 14.725 91.594 32.978 1.00 64.36 58 LEU B N 1
ATOM 1642 C CA . LEU B 1 75 ? 15.853 90.849 32.435 1.00 56.57 58 LEU B CA 1
ATOM 1643 C C . LEU B 1 75 ? 15.439 90.038 31.213 1.00 56.79 58 LEU B C 1
ATOM 1644 O O . LEU B 1 75 ? 14.473 89.273 31.258 1.00 54.82 58 LEU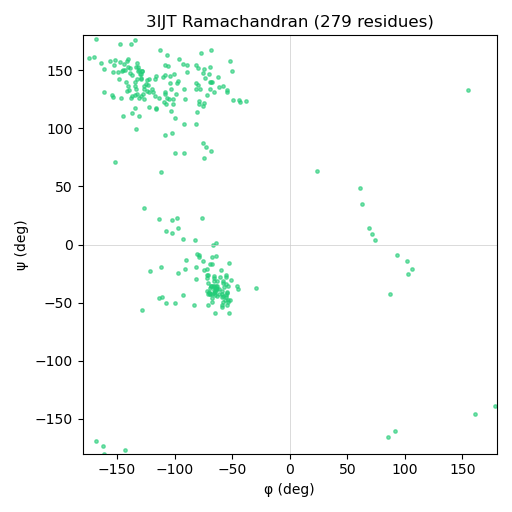 B O 1
ATOM 1649 N N . ALA B 1 76 ? 16.179 90.199 30.123 1.00 54.58 59 ALA B N 1
ATOM 1650 C CA . ALA B 1 76 ? 15.957 89.388 28.935 1.00 56.69 59 ALA B CA 1
ATOM 1651 C C . ALA B 1 76 ? 16.502 87.977 29.150 1.00 54.68 59 ALA B C 1
ATOM 1652 O O . ALA B 1 76 ? 17.487 87.780 29.866 1.00 54.78 59 ALA B O 1
ATOM 1654 N N . PHE B 1 77 ? 15.847 86.996 28.540 1.00 53.04 60 PHE B N 1
ATOM 1655 C CA . PHE B 1 77 ? 16.307 85.613 28.618 1.00 55.29 60 PHE B CA 1
ATOM 1656 C C . PHE B 1 77 ? 15.880 84.825 27.390 1.00 52.57 60 PHE B C 1
ATOM 1657 O O . PHE B 1 77 ? 14.884 85.159 26.753 1.00 52.11 60 PHE B O 1
ATOM 1665 N N . THR B 1 78 ? 16.629 83.769 27.077 1.00 51.68 61 THR B N 1
ATOM 1666 C CA . THR B 1 78 ? 16.338 82.928 25.917 1.00 50.78 61 THR B CA 1
ATOM 1667 C C . THR B 1 78 ? 16.169 81.468 26.310 1.00 50.24 61 THR B C 1
ATOM 1668 O O . THR B 1 78 ? 16.883 80.968 27.171 1.00 53.69 61 THR B O 1
ATOM 1672 N N . LEU B 1 79 ? 15.221 80.787 25.680 1.00 52.66 62 LEU B N 1
ATOM 1673 C CA . LEU B 1 79 ? 15.100 79.345 25.829 1.00 51.66 62 LEU B CA 1
ATOM 1674 C C . LEU B 1 79 ? 16.120 78.694 24.900 1.00 60.23 62 LEU B C 1
ATOM 1675 O O . LEU B 1 79 ? 16.023 78.809 23.677 1.00 62.41 62 LEU B O 1
ATOM 1680 N N . VAL B 1 80 ? 17.112 78.030 25.480 1.00 63.75 63 VAL B N 1
ATOM 1681 C CA . VAL B 1 80 ? 18.194 77.446 24.697 1.00 62.13 63 VAL B CA 1
ATOM 1682 C C . VAL B 1 80 ? 17.953 75.966 24.414 1.00 67.45 63 VAL B C 1
ATOM 1683 O O . VAL B 1 80 ? 18.475 75.420 23.441 1.00 73.77 63 VAL B O 1
ATOM 1687 N N . GLU B 1 81 ? 17.164 75.314 25.262 1.00 62.06 64 GLU B N 1
ATOM 1688 C CA . GLU B 1 81 ? 16.862 73.905 25.050 1.00 65.93 64 GLU B CA 1
ATOM 1689 C C . GLU B 1 81 ? 15.528 73.516 25.655 1.00 65.62 64 GLU B C 1
ATOM 1690 O O . GLU B 1 81 ? 15.283 73.760 26.837 1.00 65.64 64 GLU B O 1
ATOM 1696 N N . VAL B 1 82 ? 14.667 72.910 24.841 1.00 62.44 65 VAL B N 1
ATOM 1697 C CA . VAL B 1 82 ? 13.360 72.468 25.317 1.00 59.75 65 VAL B CA 1
ATOM 1698 C C . VAL B 1 82 ? 13.029 71.048 24.856 1.00 61.83 65 VAL B C 1
ATOM 1699 O O . VAL B 1 82 ? 13.124 70.720 23.672 1.00 58.72 65 VAL B O 1
ATOM 1703 N N . ARG B 1 83 ? 12.638 70.208 25.806 1.00 60.38 66 ARG B N 1
ATOM 1704 C CA . ARG B 1 83 ? 12.210 68.856 25.502 1.00 56.45 66 ARG B CA 1
ATOM 1705 C C . ARG B 1 83 ? 11.092 68.424 26.435 1.00 59.64 66 ARG B C 1
ATOM 1706 O O . ARG B 1 83 ? 11.306 68.224 27.626 1.00 62.58 66 ARG B O 1
ATOM 1714 N N . GLU B 1 84 ? 9.895 68.292 25.885 1.00 58.15 67 GLU B N 1
ATOM 1715 C CA . GLU B 1 84 ? 8.755 67.794 26.635 1.00 64.45 67 GLU B CA 1
ATOM 1716 C C . GLU B 1 84 ? 8.876 66.282 26.740 1.00 69.01 67 GLU B C 1
ATOM 1717 O O . GLU B 1 84 ? 9.207 65.628 25.749 1.00 76.41 67 GLU B O 1
ATOM 1723 N N . ASN B 1 85 ? 8.662 65.711 27.924 1.00 69.27 68 ASN B N 1
ATOM 1724 C CA . ASN B 1 85 ? 8.523 66.433 29.179 1.00 64.77 68 ASN B CA 1
ATOM 1725 C C . ASN B 1 85 ? 9.753 66.069 30.000 1.00 64.37 68 ASN B C 1
ATOM 1726 O O . ASN B 1 85 ? 9.640 65.451 31.059 1.00 59.97 68 ASN B O 1
ATOM 1731 N N . GLN B 1 86 ? 10.928 66.426 29.491 1.00 62.73 69 GLN B N 1
ATOM 1732 C CA . GLN B 1 86 ? 12.186 66.036 30.111 1.00 62.21 69 GLN B CA 1
ATOM 1733 C C . GLN B 1 86 ? 12.921 67.217 30.732 1.00 56.06 69 GLN B C 1
ATOM 1734 O O . GLN B 1 86 ? 13.427 67.121 31.842 1.00 56.87 69 GLN B O 1
ATOM 1740 N N . CYS B 1 87 ? 12.991 68.330 30.012 1.00 59.24 70 CYS B N 1
ATOM 1741 C CA . CYS B 1 87 ? 13.823 69.434 30.452 1.00 56.29 70 CYS B CA 1
ATOM 1742 C C . CYS B 1 87 ? 13.601 70.715 29.654 1.00 53.66 70 CYS B C 1
ATOM 1743 O O . CYS B 1 87 ? 13.066 70.681 28.549 1.00 54.82 70 CYS B O 1
ATOM 1746 N N . PHE B 1 88 ? 14.034 71.837 30.229 1.00 51.22 71 PHE B N 1
ATOM 1747 C CA . PHE B 1 88 ? 14.134 73.107 29.518 1.00 48.73 71 PHE B CA 1
ATOM 1748 C C . PHE B 1 88 ? 15.204 73.951 30.190 1.00 47.08 71 PHE B C 1
ATOM 1749 O O . PHE B 1 88 ? 15.411 73.855 31.398 1.00 48.50 71 PHE B O 1
ATOM 1757 N N . SER B 1 89 ? 15.880 74.779 29.401 1.00 48.14 72 SER B N 1
ATOM 1758 C CA . SER B 1 89 ? 16.972 75.598 29.892 1.00 47.74 72 SER B CA 1
ATOM 1759 C C . SER B 1 89 ? 16.884 77.005 29.327 1.00 49.17 72 SER B C 1
ATOM 1760 O O . SER B 1 89 ? 16.480 77.193 28.187 1.00 51.74 72 SER B O 1
ATOM 1763 N N . ASP B 1 90 ? 17.285 77.993 30.120 1.00 51.23 73 ASP B N 1
ATOM 1764 C CA . ASP B 1 90 ? 17.291 79.377 29.653 1.00 51.04 73 ASP B CA 1
ATOM 1765 C C . ASP B 1 90 ? 18.606 80.075 29.988 1.00 47.96 73 ASP B C 1
ATOM 1766 O O . ASP B 1 90 ? 19.314 79.695 30.922 1.00 47.56 73 ASP B O 1
ATOM 1771 N N . LEU B 1 91 ? 18.915 81.103 29.214 1.00 46.88 74 LEU B N 1
ATOM 1772 C CA . LEU B 1 91 ? 20.180 81.796 29.313 1.00 48.72 74 LEU B CA 1
ATOM 1773 C C . LEU B 1 91 ? 19.908 83.261 29.552 1.00 53.47 74 LEU B C 1
ATOM 1774 O O . LEU B 1 91 ? 19.088 83.860 28.854 1.00 53.95 74 LEU B O 1
ATOM 1779 N N . THR B 1 92 ? 20.592 83.838 30.535 1.00 52.06 75 THR B N 1
ATOM 1780 C CA . THR B 1 92 ? 20.504 85.269 30.779 1.00 54.82 75 THR B CA 1
ATOM 1781 C C . THR B 1 92 ? 21.905 85.844 30.849 1.00 56.82 75 THR B C 1
ATOM 1782 O O . THR B 1 92 ? 22.845 85.160 31.250 1.00 60.85 75 THR B O 1
ATOM 1786 N N . ALA B 1 93 ? 22.044 87.101 30.447 1.00 56.62 76 ALA B N 1
ATOM 1787 C CA . ALA B 1 93 ? 23.330 87.771 30.492 1.00 60.30 76 ALA B CA 1
ATOM 1788 C C . ALA B 1 93 ? 23.498 88.512 31.816 1.00 60.34 76 ALA B C 1
ATOM 1789 O O . ALA B 1 93 ? 22.593 89.217 32.272 1.00 61.62 76 ALA B O 1
ATOM 1791 N N . THR B 1 94 ? 24.663 88.341 32.429 1.00 56.55 77 THR B N 1
ATOM 1792 C CA . THR B 1 94 ? 24.956 88.955 33.714 1.00 62.63 77 THR B CA 1
ATOM 1793 C C . THR B 1 94 ? 26.354 89.570 33.671 1.00 63.21 77 THR B C 1
ATOM 1794 O O . THR B 1 94 ? 27.055 89.436 32.667 1.00 64.09 77 THR B O 1
ATOM 1798 N N . PRO B 1 95 ? 26.757 90.260 34.755 1.00 63.87 78 PRO B N 1
ATOM 1799 C CA . PRO B 1 95 ? 28.119 90.808 34.888 1.00 66.85 78 PRO B CA 1
ATOM 1800 C C . PRO B 1 95 ? 29.228 89.744 34.944 1.00 67.45 78 PRO B C 1
ATOM 1801 O O . PRO B 1 95 ? 30.402 90.095 35.073 1.00 64.16 78 PRO B O 1
ATOM 1805 N N . PHE B 1 96 ? 28.864 88.468 34.850 1.00 64.46 79 PHE B N 1
ATOM 1806 C CA . PHE B 1 96 ? 29.856 87.397 34.848 1.00 62.74 79 PHE B CA 1
ATOM 1807 C C . PHE B 1 96 ? 29.665 86.487 33.647 1.00 62.44 79 PHE B C 1
ATOM 1808 O O . PHE B 1 96 ? 29.947 85.290 33.695 1.00 65.89 79 PHE B O 1
ATOM 1816 N N . GLY B 1 97 ? 29.192 87.069 32.555 1.00 62.39 80 GLY B N 1
ATOM 1817 C CA . GLY B 1 97 ? 28.914 86.293 31.368 1.00 58.80 80 GLY B CA 1
ATOM 1818 C C . GLY B 1 97 ? 27.526 85.705 31.482 1.00 62.85 80 GLY B C 1
ATOM 1819 O O . GLY B 1 97 ? 26.726 86.117 32.324 1.00 58.68 80 GLY B O 1
ATOM 1820 N N . ASN B 1 98 ? 27.231 84.738 30.630 1.00 58.17 81 ASN B N 1
ATOM 1821 C CA . ASN B 1 98 ? 25.910 84.155 30.622 1.00 59.38 81 ASN B CA 1
ATOM 1822 C C . ASN B 1 98 ? 25.738 83.127 31.736 1.00 61.16 81 ASN B C 1
ATOM 1823 O O . ASN B 1 98 ? 26.637 82.322 32.012 1.00 60.36 81 ASN B O 1
ATOM 1828 N N . VAL B 1 99 ? 24.586 83.184 32.393 1.00 50.96 82 VAL B N 1
ATOM 1829 C CA . VAL B 1 99 ? 24.214 82.164 33.351 1.00 50.57 82 VAL B CA 1
ATOM 1830 C C . VAL B 1 99 ? 23.196 81.261 32.683 1.00 48.56 82 VAL B C 1
ATOM 1831 O O . VAL B 1 99 ? 22.279 81.736 32.023 1.00 51.71 82 VAL B O 1
ATOM 1835 N N . LEU B 1 100 ? 23.379 79.956 32.825 1.00 47.74 83 LEU B N 1
ATOM 1836 C CA . LEU B 1 100 ? 22.463 78.995 32.232 1.00 45.50 83 LEU B CA 1
ATOM 1837 C C . LEU B 1 100 ? 21.675 78.342 33.350 1.00 50.49 83 LEU B C 1
ATOM 1838 O O . LEU B 1 100 ? 22.265 77.765 34.273 1.00 50.38 83 LEU B O 1
ATOM 1843 N N . PHE B 1 101 ? 20.349 78.449 33.286 1.00 45.36 84 PHE B N 1
ATOM 1844 C CA . PHE B 1 101 ? 19.494 77.757 34.241 1.00 44.52 84 PHE B CA 1
ATOM 1845 C C . PHE B 1 101 ? 18.920 76.504 33.611 1.00 46.14 84 PHE B C 1
ATOM 1846 O O . PHE B 1 101 ? 18.272 76.558 32.559 1.00 46.29 84 PHE B O 1
ATOM 1854 N N . GLU B 1 102 ? 19.133 75.376 34.275 1.00 48.30 85 GLU B N 1
ATOM 1855 C CA . GLU B 1 102 ? 18.613 74.111 33.791 1.00 46.53 85 GLU B CA 1
ATOM 1856 C C . GLU B 1 102 ? 17.495 73.588 34.666 1.00 45.89 85 GLU B C 1
ATOM 1857 O O . GLU B 1 102 ? 17.515 73.754 35.887 1.00 47.84 85 GLU B O 1
ATOM 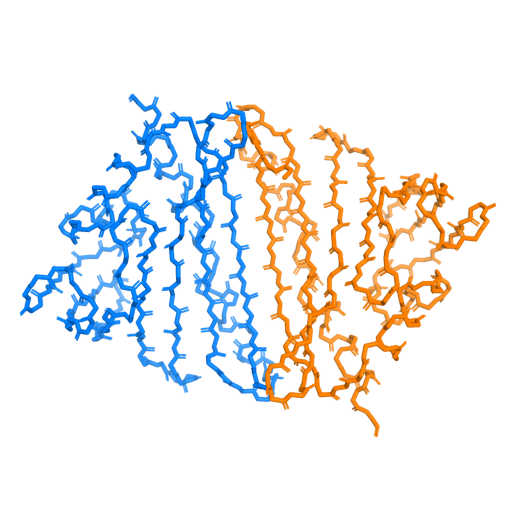1863 N N . HIS B 1 103 ? 16.519 72.949 34.031 1.00 45.43 86 HIS B N 1
ATOM 1864 C CA . HIS B 1 103 ? 15.412 72.338 34.748 1.00 48.63 86 HIS B CA 1
ATOM 1865 C C . HIS B 1 103 ? 15.132 70.974 34.155 1.00 49.31 86 HIS B C 1
ATOM 1866 O O . HIS B 1 103 ? 14.688 70.863 33.015 1.00 46.65 86 HIS B O 1
ATOM 1873 N N . GLU B 1 104 ? 15.383 69.940 34.949 1.00 54.09 87 GLU B N 1
ATOM 1874 C CA . GLU B 1 104 ? 15.298 68.567 34.476 1.00 52.99 87 GLU B CA 1
ATOM 1875 C C . GLU B 1 104 ? 14.265 67.757 35.239 1.00 49.76 87 GLU B C 1
ATOM 1876 O O . GLU B 1 104 ? 14.198 67.806 36.469 1.00 50.01 87 GLU B O 1
ATOM 1882 N N . ILE B 1 105 ? 13.453 67.026 34.484 1.00 51.61 88 ILE B N 1
ATOM 1883 C CA . ILE B 1 105 ? 12.542 66.036 35.026 1.00 53.45 88 ILE B CA 1
ATOM 1884 C C . ILE B 1 105 ? 13.155 64.683 34.718 1.00 55.54 88 ILE B C 1
ATOM 1885 O O . ILE B 1 105 ? 13.462 64.385 33.560 1.00 55.99 88 ILE B O 1
ATOM 1890 N N . LEU B 1 106 ? 13.343 63.877 35.756 1.00 57.55 89 LEU B N 1
ATOM 1891 C CA . LEU B 1 106 ? 13.958 62.560 35.627 1.00 62.99 89 LEU B CA 1
ATOM 1892 C C . LEU B 1 106 ? 13.058 61.494 36.241 1.00 66.74 89 LEU B C 1
ATOM 1893 O O . LEU B 1 106 ? 12.672 61.602 37.406 1.00 66.23 89 LEU B O 1
ATOM 1898 N N . GLU B 1 107 ? 12.723 60.470 35.455 1.00 74.74 90 GLU B N 1
ATOM 1899 C CA . GLU B 1 107 ? 11.874 59.374 35.928 1.00 77.93 90 GLU B CA 1
ATOM 1900 C C . GLU B 1 107 ? 12.673 58.397 36.780 1.00 77.95 90 GLU B C 1
ATOM 1901 O O . GLU B 1 107 ? 13.683 57.855 36.332 1.00 82.36 90 GLU B O 1
ATOM 1907 N N . ASN B 1 108 ? 12.223 58.178 38.009 1.00 76.37 91 ASN B N 1
ATOM 1908 C CA . ASN B 1 108 ? 12.904 57.252 38.905 1.00 79.31 91 ASN B CA 1
ATOM 1909 C C . ASN B 1 108 ? 12.377 55.823 38.761 1.00 87.31 91 ASN B C 1
ATOM 1910 O O . ASN B 1 108 ? 11.230 55.616 38.337 1.00 85.40 91 ASN B O 1
ATOM 1915 N N . PRO B 1 109 ? 13.226 54.833 39.100 1.00 89.29 92 PRO B N 1
ATOM 1916 C CA . PRO B 1 109 ? 12.940 53.393 38.995 1.00 88.34 92 PRO B CA 1
ATOM 1917 C C . PRO B 1 109 ? 11.857 52.896 39.957 1.00 88.35 92 PRO B C 1
ATOM 1918 O O . PRO B 1 109 ? 11.404 51.759 39.814 1.00 91.78 92 PRO B O 1
ATOM 1922 N N . ASP B 1 110 ? 11.456 53.723 40.921 1.00 86.95 93 ASP B N 1
ATOM 1923 C CA . ASP B 1 110 ? 10.319 53.387 41.777 1.00 85.98 93 ASP B CA 1
ATOM 1924 C C . ASP B 1 110 ? 9.045 54.140 41.358 1.00 82.64 93 ASP B C 1
ATOM 1925 O O . ASP B 1 110 ? 8.110 54.287 42.147 1.00 77.95 93 ASP B O 1
ATOM 1930 N N . GLY B 1 111 ? 9.017 54.597 40.107 1.00 79.44 94 GLY B N 1
ATOM 1931 C CA . GLY B 1 111 ? 7.874 55.320 39.573 1.00 80.56 94 GLY B CA 1
ATOM 1932 C C . GLY B 1 111 ? 7.935 56.817 39.837 1.00 84.48 94 GLY B C 1
ATOM 1933 O O . GLY B 1 111 ? 7.617 57.632 38.964 1.00 85.54 94 GLY B O 1
ATOM 1934 N N . THR B 1 112 ? 8.341 57.174 41.052 1.00 78.33 95 THR B N 1
ATOM 1935 C CA . THR B 1 112 ? 8.497 58.569 41.449 1.00 76.97 95 THR B CA 1
ATOM 1936 C C . THR B 1 112 ? 9.373 59.309 40.434 1.00 78.92 95 THR B C 1
ATOM 1937 O O . THR B 1 112 ? 10.133 58.681 39.693 1.00 78.61 95 THR B O 1
ATOM 1941 N N . ILE B 1 113 ? 9.257 60.635 40.381 1.00 70.32 96 ILE B N 1
ATOM 1942 C CA . ILE B 1 113 ? 10.173 61.421 39.558 1.00 67.01 96 ILE B CA 1
ATOM 1943 C C . ILE B 1 113 ? 11.085 62.299 40.401 1.00 62.18 96 ILE B C 1
ATOM 1944 O O . ILE B 1 113 ? 10.886 62.464 41.605 1.00 58.43 96 ILE B O 1
ATOM 1949 N N . SER B 1 114 ? 12.104 62.842 39.748 1.00 62.59 97 SER B N 1
ATOM 1950 C CA . SER B 1 114 ? 13.005 63.793 40.371 1.00 57.75 97 SER B CA 1
ATOM 1951 C C . SER B 1 114 ? 12.999 65.082 39.574 1.00 51.74 97 SER B C 1
ATOM 1952 O O . SER B 1 114 ? 12.907 65.070 38.354 1.00 51.82 97 SER B O 1
ATOM 1955 N N . LEU B 1 115 ? 13.071 66.201 40.278 1.00 55.76 98 LEU B N 1
ATOM 1956 C CA . LEU B 1 115 ? 13.256 67.483 39.624 1.00 55.96 98 LEU B CA 1
ATOM 1957 C C . LEU B 1 115 ? 14.629 68.007 40.023 1.00 52.86 98 LEU B C 1
ATOM 1958 O O . LEU B 1 115 ? 14.954 68.083 41.212 1.00 51.19 98 LEU B O 1
ATOM 1963 N N . ARG B 1 116 ? 15.441 68.336 39.024 1.00 49.32 99 ARG B N 1
ATOM 1964 C CA . ARG B 1 116 ? 16.783 68.852 39.262 1.00 47.86 99 ARG B CA 1
ATOM 1965 C C . ARG B 1 116 ? 16.933 70.219 38.603 1.00 49.39 99 ARG B C 1
ATOM 1966 O O . ARG B 1 116 ? 16.803 70.361 37.381 1.00 47.55 99 ARG B O 1
ATOM 1974 N N . HIS B 1 117 ? 17.194 71.226 39.427 1.00 43.98 100 HIS B N 1
ATOM 1975 C CA . HIS B 1 117 ? 17.426 72.581 38.944 1.00 47.20 100 HIS B CA 1
ATOM 1976 C C . HIS B 1 117 ? 18.909 72.921 39.111 1.00 43.91 100 HIS B C 1
ATOM 1977 O O . HIS B 1 117 ? 19.473 72.732 40.191 1.00 42.62 100 HIS B O 1
ATOM 1984 N N . SER B 1 118 ? 19.543 73.405 38.045 1.00 43.71 101 SER B N 1
ATOM 1985 C CA . SER B 1 118 ? 20.965 73.761 38.104 1.00 45.26 101 SER B CA 1
ATOM 1986 C C . SER B 1 118 ? 21.238 75.135 37.515 1.00 43.67 101 SER B C 1
ATOM 1987 O O . SER B 1 118 ? 20.510 75.605 36.643 1.00 44.79 101 SER B O 1
ATOM 1990 N N . VAL B 1 119 ? 22.302 75.768 37.997 1.00 46.40 102 VAL B N 1
ATOM 1991 C CA . VAL B 1 119 ? 22.741 77.054 37.474 1.00 42.48 102 VAL B CA 1
ATOM 1992 C C . VAL B 1 119 ? 24.235 76.995 37.276 1.00 43.54 102 VAL B C 1
ATOM 1993 O O . VAL B 1 119 ? 24.964 76.475 38.123 1.00 46.52 102 VAL B O 1
ATOM 1997 N N . SER B 1 120 ? 24.691 77.513 36.145 1.00 46.89 103 SER B N 1
ATOM 1998 C CA . SER B 1 120 ? 26.105 77.459 35.806 1.00 50.21 103 SER B CA 1
ATOM 1999 C C . SER B 1 120 ? 26.562 78.710 35.085 1.00 51.96 103 SER B C 1
ATOM 2000 O O . SER B 1 120 ? 25.763 79.408 34.460 1.00 51.66 103 SER B O 1
ATOM 2003 N N . LEU B 1 121 ? 27.855 78.992 35.191 1.00 51.30 104 LEU B N 1
ATOM 2004 C CA . LEU B 1 121 ? 28.483 80.054 34.417 1.00 51.82 104 LEU B CA 1
ATOM 2005 C C . LEU B 1 121 ? 29.938 79.697 34.079 1.00 53.06 104 LEU B C 1
ATOM 2006 O O . LEU B 1 121 ? 30.484 78.710 34.583 1.00 49.36 104 LEU B O 1
ATOM 2011 N N . THR B 1 122 ? 30.559 80.521 33.241 1.00 55.67 105 THR B N 1
ATOM 2012 C CA . THR B 1 122 ? 31.952 80.335 32.842 1.00 56.08 105 THR B CA 1
ATOM 2013 C C . THR B 1 122 ? 32.851 81.487 33.309 1.00 60.11 105 THR B C 1
ATOM 2014 O O . THR B 1 122 ? 32.675 82.633 32.893 1.00 60.57 105 THR B O 1
ATOM 2018 N N . ASP B 1 123 ? 33.810 81.170 34.176 1.00 60.77 106 ASP B N 1
ATOM 2019 C CA . ASP B 1 123 ? 34.783 82.144 34.655 1.00 65.61 106 ASP B CA 1
ATOM 2020 C C . ASP B 1 123 ? 36.180 81.532 34.575 1.00 69.03 106 ASP B C 1
ATOM 2021 O O . ASP B 1 123 ? 36.579 80.760 35.452 1.00 66.46 106 ASP B O 1
ATOM 2026 N N . SER B 1 124 ? 36.910 81.877 33.515 1.00 74.31 107 SER B N 1
ATOM 2027 C CA . SER B 1 124 ? 38.248 81.340 33.271 1.00 73.27 107 SER B CA 1
ATOM 2028 C C . SER B 1 124 ? 39.135 81.487 34.498 1.00 75.72 107 SER B C 1
ATOM 2029 O O . SER B 1 124 ? 40.027 80.671 34.727 1.00 76.13 107 SER B O 1
ATOM 2032 N N . ASP B 1 125 ? 38.876 82.528 35.285 1.00 76.07 108 ASP B N 1
ATOM 2033 C CA . ASP B 1 125 ? 39.676 82.824 36.470 1.00 75.21 108 ASP B CA 1
ATOM 2034 C C . ASP B 1 125 ? 39.281 81.991 37.682 1.00 78.84 108 ASP B C 1
ATOM 2035 O O . ASP B 1 125 ? 40.121 81.712 38.542 1.00 81.48 108 ASP B O 1
ATOM 2040 N N . THR B 1 126 ? 38.005 81.610 37.752 1.00 71.53 109 THR B N 1
ATOM 2041 C CA . THR B 1 126 ? 37.465 80.907 38.917 1.00 69.17 109 THR B CA 1
ATOM 2042 C C . THR B 1 126 ? 37.600 81.779 40.182 1.00 70.93 109 THR B C 1
ATOM 2043 O O . THR B 1 126 ? 38.065 81.332 41.234 1.00 71.95 109 THR B O 1
ATOM 2047 N N . THR B 1 127 ? 37.180 83.037 40.059 1.00 70.10 110 THR B N 1
ATOM 2048 C CA . THR B 1 127 ? 37.294 84.012 41.143 1.00 66.61 110 THR B CA 1
ATOM 2049 C C . THR B 1 127 ? 36.230 83.805 42.210 1.00 63.54 110 THR B C 1
ATOM 2050 O O . THR B 1 127 ? 35.247 83.095 41.993 1.00 65.28 110 THR B O 1
ATOM 2054 N N . GLU B 1 128 ? 36.424 84.423 43.368 1.00 61.71 111 GLU B N 1
ATOM 2055 C CA . GLU B 1 128 ? 35.415 84.352 44.411 1.00 64.22 111 GLU B CA 1
ATOM 2056 C C . GLU B 1 128 ? 34.181 85.118 43.978 1.00 62.26 111 GLU B C 1
ATOM 2057 O O . GLU B 1 128 ? 33.058 84.730 44.291 1.00 66.60 111 GLU B O 1
ATOM 2063 N N . GLU B 1 129 ? 34.397 86.211 43.258 1.00 61.86 112 GLU B N 1
ATOM 2064 C CA . GLU B 1 129 ? 33.297 87.029 42.771 1.00 63.21 112 GLU B CA 1
ATOM 2065 C C . GLU B 1 129 ? 32.315 86.181 41.975 1.00 58.89 112 GLU B C 1
ATOM 2066 O O . GLU B 1 129 ? 31.117 86.186 42.247 1.00 59.31 112 GLU B O 1
ATOM 2072 N N . ALA B 1 130 ? 32.828 85.446 41.000 1.00 56.82 113 ALA B N 1
ATOM 2073 C CA . ALA B 1 130 ? 31.976 84.614 40.172 1.00 60.03 113 ALA B CA 1
ATOM 2074 C C . ALA B 1 130 ? 31.303 83.534 41.020 1.00 57.72 113 ALA B C 1
ATOM 2075 O O . ALA B 1 130 ? 30.102 83.293 40.894 1.00 51.32 113 ALA B O 1
ATOM 2077 N N . LEU B 1 131 ? 32.082 82.902 41.891 1.00 57.14 114 LEU B N 1
ATOM 2078 C CA . LEU B 1 131 ? 31.567 81.862 42.776 1.00 56.27 114 LEU B CA 1
ATOM 2079 C C . LEU B 1 131 ? 30.447 82.395 43.662 1.00 56.45 114 LEU B C 1
ATOM 2080 O O . LEU B 1 131 ? 29.374 81.802 43.749 1.00 54.99 114 LEU B O 1
ATOM 2085 N N . ALA B 1 132 ? 30.710 83.506 44.338 1.00 57.40 115 ALA B N 1
ATOM 2086 C CA . ALA B 1 132 ? 29.741 84.068 45.266 1.00 59.63 115 ALA B CA 1
ATOM 2087 C C . ALA B 1 132 ? 28.484 84.481 44.517 1.00 52.05 115 ALA B C 1
ATOM 2088 O O . ALA B 1 132 ? 27.376 84.359 45.033 1.00 54.42 115 ALA B O 1
ATOM 2090 N N . PHE B 1 133 ? 28.669 84.964 43.293 1.00 54.49 116 PHE B N 1
ATOM 2091 C CA . PHE B 1 133 ? 27.564 85.417 42.454 1.00 54.57 116 PHE B CA 1
ATOM 2092 C C . PHE B 1 133 ? 26.660 84.255 42.069 1.00 55.00 116 PHE B C 1
ATOM 2093 O O . PHE B 1 133 ? 25.435 84.380 42.073 1.00 55.36 116 PHE B O 1
ATOM 2101 N N . LEU B 1 134 ? 27.273 83.126 41.733 1.00 52.28 117 LEU B N 1
ATOM 2102 C CA . LEU B 1 134 ? 26.525 81.945 41.339 1.00 53.07 117 LEU B CA 1
ATOM 2103 C C . LEU B 1 134 ? 25.810 81.404 42.571 1.00 51.02 117 LEU B C 1
ATOM 2104 O O . LEU B 1 134 ? 24.636 81.036 42.511 1.00 46.05 117 LEU B O 1
ATOM 2109 N N . LYS B 1 135 ? 26.531 81.385 43.690 1.00 49.68 118 LYS B N 1
ATOM 2110 C CA . LYS B 1 135 ? 26.012 80.872 44.951 1.00 50.05 118 LYS B CA 1
ATOM 2111 C C . LYS B 1 135 ? 24.778 81.653 45.363 1.00 54.25 118 LYS B C 1
ATOM 2112 O O . LYS B 1 135 ? 23.794 81.078 45.840 1.00 51.32 118 LYS B O 1
ATOM 2118 N N . GLN B 1 136 ? 24.826 82.963 45.156 1.00 51.64 119 GLN B N 1
ATOM 2119 C CA . GLN B 1 136 ? 23.682 83.806 45.464 1.00 60.17 119 GLN B CA 1
ATOM 2120 C C . GLN B 1 136 ? 22.436 83.380 44.678 1.00 56.47 119 GLN B C 1
ATOM 2121 O O . GLN B 1 136 ? 21.381 83.136 45.263 1.00 55.42 119 GLN B O 1
ATOM 2127 N N . ILE B 1 137 ? 22.568 83.284 43.358 1.00 55.06 120 ILE B N 1
ATOM 2128 C CA . ILE B 1 137 ? 21.468 82.851 42.494 1.00 46.92 120 ILE B CA 1
ATOM 2129 C C . ILE B 1 137 ? 20.923 81.474 42.869 1.00 47.46 120 ILE B C 1
ATOM 2130 O O . ILE B 1 137 ? 19.724 81.229 42.775 1.00 54.16 120 ILE B O 1
ATOM 2135 N N . PHE B 1 138 ? 21.805 80.576 43.292 1.00 46.69 121 PHE B N 1
ATOM 2136 C CA . PHE B 1 138 ? 21.404 79.217 43.627 1.00 48.87 121 PHE B CA 1
ATOM 2137 C C . PHE B 1 138 ? 20.755 79.131 45.016 1.00 48.88 121 PHE B C 1
ATOM 2138 O O . PHE B 1 138 ? 20.173 78.110 45.376 1.00 49.13 121 PHE B O 1
ATOM 2146 N N . ALA B 1 139 ? 20.842 80.211 45.784 1.00 47.47 122 ALA B N 1
ATOM 2147 C CA . ALA B 1 139 ? 20.510 80.163 47.207 1.00 49.10 122 ALA B CA 1
ATOM 2148 C C . ALA B 1 139 ? 19.061 79.819 47.512 1.00 53.43 122 ALA B C 1
ATOM 2149 O O . ALA B 1 139 ? 18.790 79.091 48.467 1.00 60.48 122 ALA B O 1
ATOM 2151 N N . ASP B 1 140 ? 18.129 80.333 46.715 1.00 52.30 123 ASP B N 1
ATOM 2152 C CA . ASP B 1 140 ? 16.717 80.031 46.947 1.00 57.27 123 ASP B CA 1
ATOM 2153 C C . ASP B 1 140 ? 16.169 78.985 45.978 1.00 54.79 123 ASP B C 1
ATOM 2154 O O . ASP B 1 140 ? 14.969 78.738 45.935 1.00 55.14 123 ASP B O 1
ATOM 2159 N N . VAL B 1 141 ? 17.060 78.355 45.220 1.00 54.08 124 VAL B N 1
ATOM 2160 C CA . VAL B 1 141 ? 16.662 77.299 44.292 1.00 49.08 124 VAL B CA 1
ATOM 2161 C C . VAL B 1 141 ? 16.084 76.059 44.980 1.00 46.20 124 VAL B C 1
ATOM 2162 O O . VAL B 1 141 ? 15.127 75.471 44.498 1.00 49.27 124 VAL B O 1
ATOM 2166 N N . PRO B 1 142 ? 16.665 75.648 46.111 1.00 47.26 125 PRO B N 1
ATOM 2167 C CA . PRO B 1 142 ? 16.090 74.499 46.815 1.00 48.07 125 PRO B CA 1
ATOM 2168 C C . PRO B 1 142 ? 14.646 74.735 47.284 1.00 51.81 125 PRO B C 1
ATOM 2169 O O . PRO B 1 142 ? 13.850 73.802 47.224 1.00 50.53 125 PRO B O 1
ATOM 2173 N N . GLU B 1 143 ? 14.316 75.941 47.750 1.00 50.11 126 GLU B N 1
ATOM 2174 C CA . GLU B 1 143 ? 12.943 76.226 48.186 1.00 57.71 126 GLU B CA 1
ATOM 2175 C C . GLU B 1 143 ? 11.990 76.280 46.990 1.00 52.70 126 GLU B C 1
ATOM 2176 O O . GLU B 1 143 ? 10.881 75.754 47.044 1.00 51.27 126 GLU B O 1
ATOM 2182 N N . SER B 1 144 ? 12.441 76.905 45.907 1.00 52.32 127 SER B N 1
ATOM 2183 C CA . SER B 1 144 ? 11.685 76.943 44.664 1.00 48.60 127 SER B CA 1
ATOM 2184 C C . SER B 1 144 ? 11.280 75.537 44.247 1.00 51.60 127 SER B C 1
ATOM 2185 O O . SER B 1 144 ? 10.121 75.284 43.922 1.00 53.31 127 SER B O 1
ATOM 2188 N N . VAL B 1 145 ? 12.243 74.620 44.270 1.00 51.61 128 VAL B N 1
ATOM 2189 C CA . VAL B 1 145 ? 11.994 73.223 43.927 1.00 54.06 128 VAL B CA 1
ATOM 2190 C C . VAL B 1 145 ? 11.066 72.571 44.956 1.00 51.78 128 VAL B C 1
ATOM 2191 O O . VAL B 1 145 ? 10.243 71.725 44.620 1.00 49.93 128 VAL B O 1
ATOM 2195 N N . GLY B 1 146 ? 11.210 72.968 46.216 1.00 56.13 129 GLY B N 1
ATOM 2196 C CA . GLY B 1 146 ? 10.349 72.473 47.274 1.00 53.26 129 GLY B CA 1
ATOM 2197 C C . GLY B 1 146 ? 8.901 72.889 47.075 1.00 58.92 129 GLY B C 1
ATOM 2198 O O . GLY B 1 146 ? 7.982 72.130 47.393 1.00 56.31 129 GLY B O 1
ATOM 2199 N N . LYS B 1 147 ? 8.690 74.094 46.548 1.00 54.67 130 LYS B N 1
ATOM 2200 C CA . LYS B 1 147 ? 7.335 74.563 46.274 1.00 59.18 130 LYS B CA 1
ATOM 2201 C C . LYS B 1 147 ? 6.691 73.722 45.182 1.00 57.93 130 LYS B C 1
ATOM 2202 O O . LYS B 1 147 ? 5.508 73.403 45.252 1.00 58.03 130 LYS B O 1
ATOM 2208 N N . LEU B 1 148 ? 7.481 73.355 44.179 1.00 58.39 131 LEU B N 1
ATOM 2209 C CA . LEU B 1 148 ? 6.978 72.571 43.055 1.00 58.69 131 LEU B CA 1
ATOM 2210 C C . LEU B 1 148 ? 6.546 71.193 43.562 1.00 58.73 131 LEU B C 1
ATOM 2211 O O . LEU B 1 148 ? 5.492 70.669 43.190 1.00 53.29 131 LEU B O 1
ATOM 2216 N N . LYS B 1 149 ? 7.379 70.623 44.426 1.00 54.35 132 LYS B N 1
ATOM 2217 C CA . LYS B 1 149 ? 7.079 69.379 45.122 1.00 60.81 132 LYS B CA 1
ATOM 2218 C C . LYS B 1 149 ? 5.727 69.444 45.840 1.00 59.19 132 LYS B C 1
ATOM 2219 O O . LYS B 1 149 ? 4.830 68.643 45.575 1.00 57.65 132 LYS B O 1
ATOM 2225 N N . GLN B 1 150 ? 5.599 70.401 46.753 1.00 56.62 133 GLN B N 1
ATOM 2226 C CA . GLN B 1 150 ? 4.383 70.579 47.541 1.00 56.65 133 GLN B CA 1
ATOM 2227 C C . GLN B 1 150 ? 3.143 70.712 46.664 1.00 59.58 133 GLN B C 1
ATOM 2228 O O . GLN B 1 150 ? 2.084 70.164 46.974 1.00 61.25 133 GLN B O 1
ATOM 2234 N N . ILE B 1 151 ? 3.288 71.445 45.568 1.00 57.27 134 ILE B N 1
ATOM 2235 C CA . ILE B 1 151 ? 2.190 71.700 44.649 1.00 56.12 134 ILE B CA 1
ATOM 2236 C C . ILE B 1 151 ? 1.803 70.451 43.875 1.00 58.02 134 ILE B C 1
ATOM 2237 O O . ILE B 1 151 ? 0.621 70.153 43.702 1.00 62.68 134 ILE B O 1
ATOM 2242 N N . LEU B 1 152 ? 2.805 69.716 43.415 1.00 59.91 135 LEU B N 1
ATOM 2243 C CA . LEU B 1 152 ? 2.565 68.561 42.560 1.00 64.68 135 LEU B CA 1
ATOM 2244 C C . LEU B 1 152 ? 1.965 67.394 43.339 1.00 63.33 135 LEU B C 1
ATOM 2245 O O . LEU B 1 152 ? 1.271 66.554 42.770 1.00 61.69 135 LEU B O 1
ATOM 2250 N N . GLU B 1 153 ? 2.243 67.357 44.639 1.00 63.40 136 GLU B N 1
ATOM 2251 C CA . GLU B 1 153 ? 1.776 66.288 45.515 1.00 69.67 136 GLU B CA 1
ATOM 2252 C C . GLU B 1 153 ? 0.546 66.729 46.307 1.00 71.98 136 GLU B C 1
ATOM 2253 O O . GLU B 1 153 ? 0.636 67.094 47.482 1.00 71.72 136 GLU B O 1
ATOM 2259 N N . THR B 1 154 ? -0.605 66.698 45.650 1.00 77.31 137 THR B N 1
ATOM 2260 C CA . THR B 1 154 ? -1.859 67.056 46.295 1.00 80.44 137 THR B CA 1
ATOM 2261 C C . THR B 1 154 ? -2.976 66.176 45.761 1.00 83.43 137 THR B C 1
ATOM 2262 O O . THR B 1 154 ? -3.662 65.503 46.533 1.00 82.21 137 THR B O 1
#

B-factor: mean 55.61, std 11.83, range [33.01, 115.14]

Radius of gyration: 19.56 Å; Cα contacts (8 Å, |Δi|>4): 633; chains: 2; bounding box: 52×47×47 Å

Secondary structure (DSSP, 8-state):
---EEEEEEEEESS-HHHHHHHHH-GGGGGGTSTTEEEEEESSSSSTT-EEEEEETTS--EEEEE---BTTTEEEEEEEETTEEEEEEEEEEE-TTS-EEEEEEEEES--S--HHHHHHHHHHHTTHHHHHHHHHHHHT-/---TTEEEEEEEEEESS-HHHHHHHHH-GGGHHHH-TTEEEEEESSSS-TT-EEEEEETTS--EEEEEEEEETTTEEEEEEEEBTEEEEEEEEEEE-TTS-EEEEEEEEEE-TT--HHHHHHHHHHHTTHHHHHHHHHHHH--

CATH classification: 3.30.530.20

InterPro domains:
  IPR023393 START-like domain superfamily [G3DSA:3.30.530.20] (1-138)